Protein AF-A0AA42L3D2-F1 (afdb_monomer)

Organism: NCBI:txid225991

pLDDT: mean 79.14, std 15.17, range [34.88, 94.38]

Structure (mmCIF, N/CA/C/O backbone):
data_AF-A0AA42L3D2-F1
#
_entry.id   AF-A0AA42L3D2-F1
#
loop_
_atom_site.group_PDB
_atom_site.id
_atom_site.type_symbol
_atom_site.label_atom_id
_atom_site.label_alt_id
_atom_site.label_comp_id
_atom_site.label_asym_id
_atom_site.label_entity_id
_atom_site.label_seq_id
_atom_site.pdbx_PDB_ins_code
_atom_site.Cartn_x
_atom_site.Cartn_y
_atom_site.Cartn_z
_atom_site.occupancy
_atom_site.B_iso_or_equiv
_atom_site.auth_seq_id
_atom_site.auth_comp_id
_atom_site.auth_asym_id
_atom_site.auth_atom_id
_atom_site.pdbx_PDB_model_num
ATOM 1 N N . MET A 1 1 ? 14.505 26.618 -18.115 1.00 34.88 1 MET A N 1
ATOM 2 C CA . MET A 1 1 ? 13.414 26.503 -19.102 1.00 34.88 1 MET A CA 1
ATOM 3 C C . MET A 1 1 ? 12.996 25.039 -19.110 1.00 34.88 1 MET A C 1
ATOM 5 O O . MET A 1 1 ? 13.697 24.221 -19.684 1.00 34.88 1 MET A O 1
ATOM 9 N N . THR A 1 2 ? 11.981 24.680 -18.322 1.00 35.62 2 THR A N 1
ATOM 10 C CA . THR A 1 2 ? 11.586 23.280 -18.094 1.00 35.62 2 THR A CA 1
ATOM 11 C C . THR A 1 2 ? 10.633 22.871 -19.206 1.00 35.62 2 THR A C 1
ATOM 13 O O . THR A 1 2 ? 9.509 23.365 -19.268 1.00 35.62 2 THR A O 1
ATOM 16 N N . THR A 1 3 ? 11.087 22.033 -20.132 1.00 43.22 3 THR A N 1
ATOM 17 C CA . THR A 1 3 ? 10.222 21.475 -21.172 1.00 43.22 3 THR A CA 1
ATOM 18 C C . THR A 1 3 ? 9.246 20.506 -20.516 1.00 43.22 3 THR A C 1
ATOM 20 O O . THR A 1 3 ? 9.649 19.443 -20.048 1.00 43.22 3 THR A O 1
ATOM 23 N N . LEU A 1 4 ? 7.968 20.889 -20.457 1.00 48.06 4 LEU A N 1
ATOM 24 C CA . LEU A 1 4 ? 6.858 19.980 -20.182 1.00 48.06 4 LEU A CA 1
ATOM 25 C C . LEU A 1 4 ? 6.890 18.887 -21.254 1.00 48.06 4 LEU A C 1
ATOM 27 O O . LEU A 1 4 ? 6.492 19.117 -22.395 1.00 48.06 4 LEU A O 1
ATOM 31 N N . SER A 1 5 ? 7.432 17.723 -20.899 1.00 45.38 5 SER A N 1
ATOM 32 C CA . SER A 1 5 ? 7.318 16.527 -21.724 1.00 45.38 5 SER A CA 1
ATOM 33 C C . SER A 1 5 ? 5.829 16.230 -21.883 1.00 45.38 5 SER A C 1
ATOM 35 O O . SER A 1 5 ? 5.124 16.033 -20.893 1.00 45.38 5 SER A O 1
ATOM 37 N N . LYS A 1 6 ? 5.323 16.301 -23.115 1.00 57.16 6 LYS A N 1
ATOM 38 C CA . LYS A 1 6 ? 3.921 16.018 -23.417 1.00 57.16 6 LYS A CA 1
ATOM 39 C C . LYS A 1 6 ? 3.712 14.517 -23.233 1.00 57.16 6 LYS A C 1
ATOM 41 O O . LYS A 1 6 ? 4.285 13.740 -23.990 1.00 57.16 6 LYS A O 1
ATOM 46 N N . ASP A 1 7 ? 2.933 14.130 -22.226 1.00 64.81 7 ASP A N 1
ATOM 47 C CA . ASP A 1 7 ? 2.585 12.728 -21.986 1.00 64.81 7 ASP A CA 1
ATOM 48 C C . ASP A 1 7 ? 1.875 12.167 -23.229 1.00 64.81 7 ASP A C 1
ATOM 50 O O . ASP A 1 7 ? 0.815 12.651 -23.630 1.00 64.81 7 ASP A O 1
ATOM 54 N N . THR A 1 8 ? 2.517 11.213 -23.903 1.00 77.75 8 THR A N 1
ATOM 55 C CA . THR A 1 8 ? 2.029 10.569 -25.131 1.00 77.75 8 THR A CA 1
ATOM 56 C C . THR A 1 8 ? 1.142 9.361 -24.847 1.00 77.75 8 THR A C 1
ATOM 58 O O . THR A 1 8 ? 0.627 8.753 -25.788 1.00 77.75 8 THR A O 1
ATOM 61 N N . ARG A 1 9 ? 0.943 8.996 -23.574 1.00 78.06 9 ARG A N 1
ATOM 62 C CA . ARG A 1 9 ? 0.081 7.877 -23.192 1.00 78.06 9 ARG A CA 1
ATOM 63 C C . ARG A 1 9 ? -1.377 8.182 -23.514 1.00 78.06 9 ARG A C 1
ATOM 65 O O . ARG A 1 9 ? -1.867 9.298 -23.352 1.00 78.06 9 ARG A O 1
ATOM 72 N N . THR A 1 10 ? -2.095 7.161 -23.971 1.00 89.50 10 THR A N 1
ATOM 73 C CA . THR A 1 10 ? -3.542 7.265 -24.178 1.00 89.50 10 THR A CA 1
ATOM 74 C C . THR A 1 10 ? -4.254 7.339 -22.828 1.00 89.50 10 THR A C 1
ATOM 76 O O . THR A 1 10 ? -3.772 6.788 -21.839 1.00 89.50 10 THR A O 1
ATOM 79 N N . SER A 1 11 ? -5.438 7.960 -22.774 1.00 88.56 11 SER A N 1
ATOM 80 C CA . SER A 1 11 ? -6.251 7.997 -21.545 1.00 88.56 11 SER A CA 1
ATOM 81 C C . SER A 1 11 ? -6.515 6.598 -20.986 1.00 88.56 11 SER A C 1
ATOM 83 O O . SER A 1 11 ? -6.507 6.402 -19.777 1.00 88.56 11 SER A O 1
ATOM 85 N N . ARG A 1 12 ? -6.661 5.610 -21.874 1.00 89.19 12 ARG A N 1
ATOM 86 C CA . ARG A 1 12 ? -6.760 4.195 -21.525 1.00 89.19 12 ARG A CA 1
ATOM 87 C C . ARG A 1 12 ? -5.528 3.692 -20.773 1.00 89.19 12 ARG A C 1
ATOM 89 O O . ARG A 1 12 ? -5.679 3.061 -19.733 1.00 89.19 12 ARG A O 1
ATOM 96 N N . GLN A 1 13 ? -4.333 3.957 -21.301 1.00 86.88 13 GLN A N 1
ATOM 97 C CA . GLN A 1 13 ? -3.081 3.536 -20.672 1.00 86.88 13 GLN A CA 1
ATOM 98 C C . GLN A 1 13 ? -2.914 4.195 -19.302 1.00 86.88 13 GLN A C 1
ATOM 100 O O . GLN A 1 13 ? -2.593 3.517 -18.339 1.00 86.88 13 GLN A O 1
ATOM 105 N N . ILE A 1 14 ? -3.231 5.487 -19.197 1.00 89.69 14 ILE A N 1
ATOM 106 C CA . ILE A 1 14 ? -3.184 6.230 -17.931 1.00 89.69 14 ILE A CA 1
ATOM 107 C C . ILE A 1 14 ? -4.115 5.596 -16.886 1.00 89.69 14 ILE A C 1
ATOM 109 O O . ILE A 1 14 ? -3.723 5.414 -15.736 1.00 89.69 14 ILE A O 1
ATOM 113 N N . VAL A 1 15 ? -5.340 5.229 -17.280 1.00 91.19 15 VAL A N 1
ATOM 114 C CA . VAL A 1 15 ? -6.299 4.559 -16.387 1.00 91.19 15 VAL A CA 1
ATOM 115 C C . VAL A 1 15 ? -5.802 3.169 -15.985 1.00 91.19 15 VAL A C 1
ATOM 117 O O . VAL A 1 15 ? -5.900 2.814 -14.814 1.00 91.19 15 VAL A O 1
ATOM 120 N N . LEU A 1 16 ? -5.237 2.396 -16.915 1.00 88.88 16 LEU A N 1
ATOM 121 C CA . LEU A 1 16 ? -4.709 1.060 -16.631 1.00 88.88 16 LEU A CA 1
ATOM 122 C C . LEU A 1 16 ? -3.497 1.100 -15.686 1.00 88.88 16 LEU A C 1
ATOM 124 O O . LEU A 1 16 ? -3.439 0.312 -14.744 1.00 88.88 16 LEU A O 1
ATOM 128 N N . ASP A 1 17 ? -2.572 2.038 -15.903 1.00 87.12 17 ASP A N 1
ATOM 129 C CA . ASP A 1 17 ? -1.410 2.261 -15.038 1.00 87.12 17 ASP A CA 1
ATOM 130 C C . ASP A 1 17 ? -1.870 2.615 -13.612 1.00 87.12 17 ASP A C 1
ATOM 132 O O . ASP A 1 17 ? -1.406 2.019 -12.641 1.00 87.12 17 ASP A O 1
ATOM 136 N N . ALA A 1 18 ? -2.850 3.518 -13.480 1.00 89.19 18 ALA A N 1
ATOM 137 C CA . ALA A 1 18 ? -3.407 3.904 -12.183 1.00 89.19 18 ALA A CA 1
ATOM 138 C C . ALA A 1 18 ? -4.142 2.750 -11.482 1.00 89.19 18 ALA A C 1
ATOM 140 O O . ALA A 1 18 ? -4.054 2.604 -10.265 1.00 89.19 18 ALA A O 1
ATOM 141 N N . ILE A 1 19 ? -4.854 1.906 -12.234 1.00 89.88 19 ILE A N 1
ATOM 142 C CA . ILE A 1 19 ? -5.473 0.683 -11.708 1.00 89.88 19 ILE A CA 1
ATOM 143 C C . ILE A 1 19 ? -4.402 -0.267 -11.157 1.00 89.88 19 ILE A C 1
ATOM 145 O O . ILE A 1 19 ? -4.571 -0.801 -10.060 1.00 89.88 19 ILE A O 1
ATOM 149 N N . ALA A 1 20 ? -3.315 -0.476 -11.905 1.00 84.81 20 ALA A N 1
ATOM 150 C CA . ALA A 1 20 ? -2.215 -1.342 -11.496 1.00 84.81 20 ALA A CA 1
ATOM 151 C C . ALA A 1 20 ? -1.510 -0.808 -10.243 1.00 84.81 20 ALA A C 1
ATOM 153 O O . ALA A 1 20 ? -1.240 -1.573 -9.321 1.00 84.81 20 ALA A O 1
ATOM 154 N N . GLU A 1 21 ? -1.274 0.500 -10.177 1.00 83.88 21 GLU A N 1
ATOM 155 C CA . GLU A 1 21 ? -0.689 1.158 -9.011 1.00 83.88 21 GLU A CA 1
ATOM 156 C C . GLU A 1 21 ? -1.595 1.033 -7.778 1.00 83.88 21 GLU A C 1
ATOM 158 O O . GLU A 1 21 ? -1.150 0.558 -6.734 1.00 83.88 21 GLU A O 1
ATOM 163 N N . LEU A 1 22 ? -2.886 1.366 -7.900 1.00 85.00 22 LEU A N 1
ATOM 164 C CA . LEU A 1 22 ? -3.846 1.251 -6.796 1.00 85.00 22 LEU A CA 1
ATOM 165 C C . LEU A 1 22 ? -3.950 -0.186 -6.280 1.00 85.00 22 LEU A C 1
ATOM 167 O O . LEU A 1 22 ? -3.947 -0.402 -5.070 1.00 85.00 22 LEU A O 1
ATOM 171 N N . ALA A 1 23 ? -3.999 -1.169 -7.179 1.00 83.06 23 ALA A N 1
ATOM 172 C CA . ALA A 1 23 ? -4.032 -2.571 -6.791 1.00 83.06 23 ALA A CA 1
ATOM 173 C C . ALA A 1 23 ? -2.711 -3.045 -6.169 1.00 83.06 23 ALA A C 1
ATOM 175 O O . ALA A 1 23 ? -2.742 -3.805 -5.203 1.00 83.06 23 ALA A O 1
ATOM 176 N N . GLY A 1 24 ? -1.564 -2.573 -6.667 1.00 76.50 24 GLY A N 1
ATOM 177 C CA . GLY A 1 24 ? -0.247 -2.875 -6.100 1.00 76.50 24 GLY A CA 1
ATOM 178 C C . GLY A 1 24 ? -0.072 -2.308 -4.690 1.00 76.50 24 GLY A C 1
ATOM 179 O O . GLY A 1 24 ? 0.568 -2.929 -3.847 1.00 76.50 24 GLY A O 1
ATOM 180 N N . LEU A 1 25 ? -0.708 -1.169 -4.411 1.00 77.94 25 LEU A N 1
ATOM 181 C CA . LEU A 1 25 ? -0.776 -0.544 -3.089 1.00 77.94 25 LEU A CA 1
ATOM 182 C C . LEU A 1 25 ? -1.864 -1.149 -2.180 1.00 77.94 25 LEU A C 1
ATOM 184 O O . LEU A 1 25 ? -2.020 -0.718 -1.039 1.00 77.94 25 LEU A O 1
ATOM 188 N N . GLY A 1 26 ? -2.648 -2.117 -2.668 1.00 78.00 26 GLY A N 1
ATOM 189 C CA . GLY A 1 26 ? -3.767 -2.705 -1.925 1.00 78.00 26 GLY A CA 1
ATOM 190 C C . GLY A 1 26 ? -4.946 -1.748 -1.700 1.00 78.00 26 GLY A C 1
ATOM 191 O O . GLY A 1 26 ? -5.805 -2.006 -0.855 1.00 78.00 26 GLY A O 1
ATOM 192 N N . HIS A 1 27 ? -5.010 -0.635 -2.432 1.00 80.62 27 HIS A N 1
ATOM 193 C CA . HIS A 1 27 ? -6.116 0.311 -2.362 1.00 80.62 27 HIS A CA 1
ATOM 194 C C . HIS A 1 27 ? -7.325 -0.166 -3.170 1.00 80.62 27 HIS A C 1
ATOM 196 O O . HIS A 1 27 ? -7.213 -0.830 -4.200 1.00 80.62 27 HIS A O 1
ATOM 202 N N . ALA A 1 28 ? -8.518 0.232 -2.723 1.00 85.81 28 ALA A N 1
ATOM 203 C CA . ALA A 1 28 ? -9.741 -0.028 -3.467 1.00 85.81 28 ALA A CA 1
ATOM 204 C C . ALA A 1 28 ? -9.745 0.761 -4.787 1.00 85.81 28 ALA A C 1
ATOM 206 O O . ALA A 1 28 ? -9.587 1.986 -4.791 1.00 85.81 28 ALA A O 1
ATOM 207 N N . ILE A 1 29 ? -9.993 0.070 -5.902 1.00 92.44 29 ILE A N 1
ATOM 208 C CA . ILE A 1 29 ? -10.148 0.701 -7.215 1.00 92.44 29 ILE A CA 1
ATOM 209 C C . ILE A 1 29 ? -11.564 1.282 -7.288 1.00 92.44 29 ILE A C 1
ATOM 211 O O . ILE A 1 29 ? -12.534 0.591 -7.609 1.00 92.44 29 ILE A O 1
ATOM 215 N N . THR A 1 30 ? -11.696 2.559 -6.944 1.00 93.31 30 THR A N 1
ATOM 216 C CA . THR A 1 30 ? -12.961 3.303 -7.013 1.00 93.31 30 THR A CA 1
ATOM 217 C C . THR A 1 30 ? -12.898 4.370 -8.098 1.00 93.31 30 THR A C 1
ATOM 219 O O . THR A 1 30 ? -11.817 4.806 -8.492 1.00 93.31 30 THR A O 1
ATOM 222 N N . ARG A 1 31 ? -14.062 4.832 -8.574 1.00 90.56 31 ARG A N 1
ATOM 223 C CA . ARG A 1 31 ? -14.131 5.943 -9.546 1.00 90.56 31 ARG A CA 1
ATOM 224 C C . ARG A 1 31 ? -13.433 7.205 -9.040 1.00 90.56 31 ARG A C 1
ATOM 226 O O . ARG A 1 31 ? -12.742 7.867 -9.803 1.00 90.56 31 ARG A O 1
ATOM 233 N N . GLU A 1 32 ? -13.610 7.504 -7.758 1.00 90.50 32 GLU A N 1
ATOM 234 C CA . GLU A 1 32 ? -13.017 8.667 -7.099 1.00 90.50 32 GLU A CA 1
ATOM 235 C C . GLU A 1 32 ? -11.492 8.552 -7.025 1.00 90.50 32 GLU A C 1
ATOM 237 O O . GLU A 1 32 ? -10.791 9.477 -7.427 1.00 90.50 32 GLU A O 1
ATOM 242 N N . ASN A 1 33 ? -10.974 7.388 -6.618 1.00 89.62 33 ASN A N 1
ATOM 243 C CA . ASN A 1 33 ? -9.532 7.150 -6.561 1.00 89.62 33 ASN A CA 1
ATOM 244 C C . ASN A 1 33 ? -8.907 7.205 -7.956 1.00 89.62 33 ASN A C 1
ATOM 246 O O . ASN A 1 33 ? -7.876 7.837 -8.142 1.00 89.62 33 ASN A O 1
ATOM 250 N N . LEU A 1 34 ? -9.556 6.612 -8.961 1.00 91.75 34 LEU A N 1
ATOM 251 C CA . LEU A 1 34 ? -9.076 6.683 -10.340 1.00 91.75 34 LEU A CA 1
ATOM 252 C C . LEU A 1 34 ? -9.075 8.115 -10.871 1.00 91.75 34 LEU A C 1
ATOM 254 O O . LEU A 1 34 ? -8.119 8.516 -11.528 1.00 91.75 34 LEU A O 1
ATOM 258 N N . GLN A 1 35 ? -10.097 8.910 -10.565 1.00 92.25 35 GLN A N 1
ATOM 259 C CA . GLN A 1 35 ? -10.129 10.322 -10.935 1.00 92.25 35 GLN A CA 1
ATOM 260 C C . GLN A 1 35 ? -9.006 11.115 -10.251 1.00 92.25 35 GLN A C 1
ATOM 262 O O . GLN A 1 35 ? -8.322 11.897 -10.910 1.00 92.25 35 GLN A O 1
ATOM 267 N N . ALA A 1 36 ? -8.788 10.888 -8.955 1.00 87.50 36 ALA A N 1
ATOM 268 C CA . ALA A 1 36 ? -7.753 11.562 -8.181 1.00 87.50 36 ALA A CA 1
ATOM 269 C C . ALA A 1 36 ? -6.337 11.204 -8.661 1.00 87.50 36 ALA A C 1
ATOM 271 O O . ALA A 1 36 ? -5.505 12.094 -8.822 1.00 87.50 36 ALA A O 1
ATOM 272 N N . THR A 1 37 ? -6.076 9.923 -8.935 1.00 86.94 37 THR A N 1
ATOM 273 C CA . THR A 1 37 ? -4.758 9.435 -9.366 1.00 86.94 37 THR A CA 1
ATOM 274 C C . THR A 1 37 ? -4.453 9.794 -10.821 1.00 86.94 37 THR A C 1
ATOM 276 O O . THR A 1 37 ? -3.320 10.138 -11.145 1.00 86.94 37 THR A O 1
ATOM 279 N N . THR A 1 38 ? -5.447 9.748 -11.714 1.00 89.44 38 THR A N 1
ATOM 280 C CA . THR A 1 38 ? -5.233 10.016 -13.150 1.00 89.44 38 THR A CA 1
ATOM 281 C C . THR A 1 38 ? -5.359 11.492 -13.529 1.00 89.44 38 THR A C 1
ATOM 283 O O . THR A 1 38 ? -4.863 11.894 -14.579 1.00 89.44 38 THR A O 1
ATOM 286 N N . GLY A 1 39 ? -6.068 12.299 -12.730 1.00 88.25 39 GLY A N 1
ATOM 287 C CA . GLY A 1 39 ? -6.409 13.687 -13.060 1.00 88.25 39 GLY A CA 1
ATOM 288 C C . GLY A 1 39 ? -7.374 13.840 -14.247 1.00 88.25 39 GLY A C 1
ATOM 289 O O . GLY A 1 39 ? -7.627 14.959 -14.696 1.00 88.25 39 GLY A O 1
ATOM 290 N N . LEU A 1 40 ? -7.910 12.737 -14.779 1.00 91.88 40 LEU A N 1
ATOM 291 C CA . LEU A 1 40 ? -8.860 12.743 -15.890 1.00 91.88 40 LEU A CA 1
ATOM 292 C C . LEU A 1 40 ? -10.262 13.127 -15.409 1.00 91.88 40 LEU A C 1
ATOM 294 O O . LEU A 1 40 ? -10.601 12.995 -14.237 1.00 91.88 40 LEU A O 1
ATOM 298 N N . THR A 1 41 ? -11.122 13.590 -16.317 1.00 93.69 41 THR A N 1
ATOM 299 C CA . THR A 1 41 ? -12.524 13.839 -15.963 1.00 93.69 41 THR A CA 1
ATOM 300 C C . THR A 1 41 ? -13.254 12.523 -15.706 1.00 93.69 41 THR A C 1
ATOM 302 O O . THR A 1 41 ? -12.980 11.500 -16.337 1.00 93.69 41 THR A O 1
ATOM 305 N N . GLN A 1 42 ? -14.236 12.561 -14.805 1.00 91.38 42 GLN A N 1
ATOM 306 C CA . GLN A 1 42 ? -14.987 11.378 -14.384 1.00 91.38 42 GLN A CA 1
ATOM 307 C C . GLN A 1 42 ? -15.631 10.619 -15.555 1.00 91.38 42 GLN A C 1
ATOM 309 O O . GLN A 1 42 ? -15.617 9.395 -15.568 1.00 91.38 42 GLN A O 1
ATOM 314 N N . HIS A 1 43 ? -16.120 11.329 -16.577 1.00 93.50 43 HIS A N 1
ATOM 315 C CA . HIS A 1 43 ? -16.666 10.711 -17.790 1.00 93.50 43 HIS A CA 1
ATOM 316 C C . HIS A 1 43 ? -15.620 9.880 -18.554 1.00 93.50 43 HIS A C 1
ATOM 318 O O . HIS A 1 43 ? -15.927 8.792 -19.030 1.00 93.50 43 HIS A O 1
ATOM 324 N N . ILE A 1 44 ? -14.382 10.376 -18.682 1.00 94.06 44 ILE A N 1
ATOM 325 C CA . ILE A 1 44 ? -13.306 9.654 -19.381 1.00 94.06 44 ILE A CA 1
ATOM 326 C C . ILE A 1 44 ? -12.928 8.396 -18.599 1.00 94.06 44 ILE A C 1
ATOM 328 O O . ILE A 1 44 ? -12.751 7.334 -19.195 1.00 94.06 44 ILE A O 1
ATOM 332 N N . VAL A 1 45 ? -12.825 8.500 -17.273 1.00 94.12 45 VAL A N 1
ATOM 333 C CA . VAL A 1 45 ? -12.562 7.343 -16.407 1.00 94.12 45 VAL A CA 1
ATOM 334 C C . VAL A 1 45 ? -13.681 6.310 -16.549 1.00 94.12 45 VAL A C 1
ATOM 336 O O . VAL A 1 45 ? -13.398 5.140 -16.790 1.00 94.12 45 VAL A O 1
ATOM 339 N N . ASP A 1 46 ? -14.940 6.741 -16.468 1.00 92.50 46 ASP A N 1
ATOM 340 C CA . ASP A 1 46 ? -16.100 5.854 -16.545 1.00 92.50 46 ASP A CA 1
ATOM 341 C C . ASP A 1 46 ? -16.208 5.128 -17.895 1.00 92.50 46 ASP A C 1
ATOM 343 O O . ASP A 1 46 ? -16.506 3.934 -17.897 1.00 92.50 46 ASP A O 1
ATOM 347 N N . ASP A 1 47 ? -15.932 5.796 -19.021 1.00 93.94 47 ASP A N 1
ATOM 348 C CA . ASP A 1 47 ? -15.929 5.159 -20.350 1.00 93.94 47 ASP A CA 1
ATOM 349 C C . ASP A 1 47 ? -14.851 4.065 -20.438 1.00 93.94 47 ASP A C 1
ATOM 351 O O . ASP A 1 47 ? -15.137 2.925 -20.802 1.00 93.94 47 ASP A O 1
ATOM 355 N N . ASN A 1 48 ? -13.619 4.367 -20.012 1.00 92.75 48 ASN A N 1
ATOM 356 C CA . ASN A 1 48 ? -12.525 3.391 -20.042 1.00 92.75 48 ASN A CA 1
ATOM 357 C C . ASN A 1 48 ? -12.785 2.204 -19.104 1.00 92.75 48 ASN A C 1
ATOM 359 O O . ASN A 1 48 ? -12.594 1.055 -19.498 1.00 92.75 48 ASN A O 1
ATOM 363 N N . VAL A 1 49 ? -13.252 2.468 -17.882 1.00 92.06 49 VAL A N 1
ATOM 364 C CA . VAL A 1 49 ? -13.556 1.419 -16.902 1.00 92.06 49 VAL A CA 1
ATOM 365 C C . VAL A 1 49 ? -14.727 0.552 -17.364 1.00 92.06 49 VAL A C 1
ATOM 367 O O . VAL A 1 49 ? -14.676 -0.660 -17.178 1.00 92.06 49 VAL A O 1
ATOM 370 N N . SER A 1 50 ? -15.759 1.131 -17.987 1.00 91.38 50 SER A N 1
ATOM 371 C CA . SER A 1 50 ? -16.903 0.354 -18.488 1.00 91.38 50 SER A CA 1
ATOM 372 C C . SER A 1 50 ? -16.468 -0.616 -19.584 1.00 91.38 50 SER A C 1
ATOM 374 O O . SER A 1 50 ? -16.764 -1.799 -19.483 1.00 91.38 50 SER A O 1
ATOM 376 N N . ARG A 1 51 ? -15.645 -0.179 -20.548 1.00 89.56 51 ARG A N 1
ATOM 377 C CA . ARG A 1 51 ? -15.079 -1.080 -21.573 1.00 89.56 51 ARG A CA 1
ATOM 378 C C . ARG A 1 51 ? -14.204 -2.184 -20.969 1.00 89.56 51 ARG A C 1
ATOM 380 O O . ARG A 1 51 ? -14.316 -3.345 -21.351 1.00 89.56 51 ARG A O 1
ATOM 387 N N . MET A 1 52 ? -13.380 -1.852 -19.970 1.00 89.44 52 MET A N 1
ATOM 388 C CA . MET A 1 52 ? -12.543 -2.837 -19.266 1.00 89.44 52 MET A CA 1
ATOM 389 C C . MET A 1 52 ? -13.355 -3.888 -18.493 1.00 89.44 52 MET A C 1
ATOM 391 O O . MET A 1 52 ? -12.849 -4.988 -18.263 1.00 89.44 52 MET A O 1
ATOM 395 N N . VAL A 1 53 ? -14.581 -3.559 -18.075 1.00 89.62 53 VAL A N 1
ATOM 396 C CA . VAL A 1 53 ? -15.502 -4.488 -17.406 1.00 89.62 53 VAL A CA 1
ATOM 397 C C . VAL A 1 53 ? -16.323 -5.283 -18.423 1.00 89.62 53 VAL A C 1
ATOM 399 O O . VAL A 1 53 ? -16.358 -6.508 -18.343 1.00 89.62 53 VAL A O 1
ATOM 402 N N . ASP A 1 54 ? -16.964 -4.596 -19.366 1.00 85.75 54 ASP A N 1
ATOM 403 C CA . ASP A 1 54 ? -18.015 -5.162 -20.216 1.00 85.75 54 ASP A CA 1
ATOM 404 C C . ASP A 1 54 ? -17.467 -5.828 -21.487 1.00 85.75 54 ASP A C 1
ATOM 406 O O . ASP A 1 54 ? -18.004 -6.843 -21.928 1.00 85.75 54 ASP A O 1
ATOM 410 N N . GLU A 1 55 ? -16.396 -5.287 -22.077 1.00 85.12 55 GLU A N 1
ATOM 411 C CA . GLU A 1 55 ? -15.841 -5.774 -23.349 1.00 85.12 55 GLU A CA 1
ATOM 412 C C . GLU A 1 55 ? -14.629 -6.690 -23.135 1.00 85.12 55 GLU A C 1
ATOM 414 O O . GLU A 1 55 ? -14.473 -7.701 -23.818 1.00 85.12 55 GLU A O 1
ATOM 419 N N . GLU A 1 56 ? -13.760 -6.353 -22.180 1.00 82.69 56 GLU A N 1
ATOM 420 C CA . GLU A 1 56 ? -12.452 -7.010 -22.032 1.00 82.69 56 GLU A CA 1
ATOM 421 C C . GLU A 1 56 ? -12.377 -8.010 -20.882 1.00 82.69 56 GLU A C 1
ATOM 423 O O . GLU A 1 56 ? -11.537 -8.911 -20.896 1.00 82.69 56 GLU A O 1
ATOM 428 N N . GLY A 1 57 ? -13.209 -7.827 -19.854 1.00 77.88 57 GLY A N 1
ATOM 429 C CA . GLY A 1 57 ? -13.133 -8.605 -18.618 1.00 77.88 57 GLY A CA 1
ATOM 430 C C . GLY A 1 57 ? -11.823 -8.412 -17.839 1.00 77.88 57 GLY A C 1
ATOM 431 O O . GLY A 1 57 ? -11.459 -9.269 -17.035 1.00 77.88 57 GLY A O 1
ATOM 432 N N . THR A 1 58 ? -11.100 -7.310 -18.068 1.00 81.56 58 THR A N 1
ATOM 433 C CA . THR A 1 58 ? -9.886 -6.932 -17.321 1.00 81.56 58 THR A CA 1
ATOM 434 C C . THR A 1 58 ? -10.231 -6.576 -15.872 1.00 81.56 58 THR A C 1
ATOM 436 O O . THR A 1 58 ? -9.497 -6.916 -14.939 1.00 81.56 58 THR A O 1
ATOM 439 N N . LEU A 1 59 ? -11.382 -5.928 -15.676 1.00 87.25 59 LEU A N 1
ATOM 440 C CA . LEU A 1 59 ? -11.937 -5.565 -14.377 1.00 87.25 59 LEU A CA 1
ATOM 441 C C . LEU A 1 59 ? -13.252 -6.302 -14.122 1.00 87.25 59 LEU A C 1
ATOM 443 O O . LEU A 1 59 ? -14.023 -6.580 -15.034 1.00 87.25 59 LEU A O 1
ATOM 447 N N . ARG A 1 60 ? -13.557 -6.541 -12.849 1.00 87.75 60 ARG A N 1
ATOM 448 C CA . ARG A 1 60 ? -14.864 -6.993 -12.378 1.00 87.75 60 ARG A CA 1
ATOM 449 C C . ARG A 1 60 ? -15.434 -5.958 -11.435 1.00 87.75 60 ARG A C 1
ATOM 451 O O . ARG A 1 60 ? -14.753 -5.450 -10.546 1.00 87.75 60 ARG A O 1
ATOM 458 N N . ARG A 1 61 ? -16.7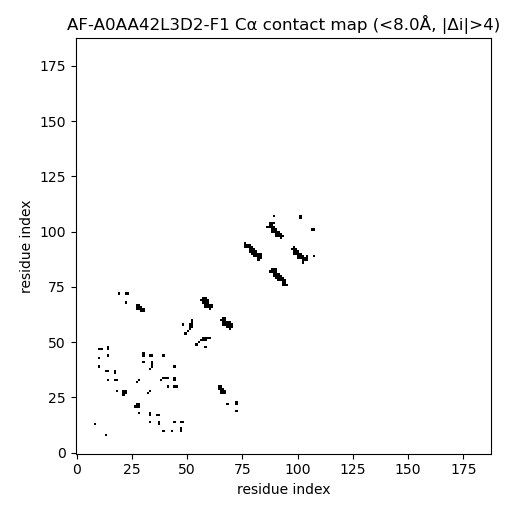24 -5.682 -11.595 1.00 90.94 61 ARG A N 1
ATOM 459 C CA . ARG A 1 61 ? -17.462 -4.828 -10.671 1.00 90.94 61 ARG A CA 1
ATOM 460 C C . ARG A 1 61 ? -17.846 -5.624 -9.426 1.00 90.94 61 ARG A C 1
ATOM 462 O O . ARG A 1 61 ? -18.615 -6.574 -9.516 1.00 90.94 61 ARG A O 1
ATOM 469 N N . VAL A 1 62 ? -17.315 -5.226 -8.272 1.00 87.50 62 VAL A N 1
ATOM 470 C CA . VAL A 1 62 ? -17.608 -5.876 -6.980 1.00 87.50 62 VAL A CA 1
ATOM 471 C C . VAL A 1 62 ? -18.813 -5.217 -6.314 1.00 87.50 62 VAL A C 1
ATOM 473 O O . VAL A 1 62 ? -19.676 -5.889 -5.754 1.00 87.50 62 VAL A O 1
ATOM 476 N N . ARG A 1 63 ? -18.885 -3.883 -6.386 1.00 87.75 63 ARG A N 1
ATOM 477 C CA . ARG A 1 63 ? -19.995 -3.052 -5.894 1.00 87.75 63 ARG A CA 1
ATOM 478 C C . ARG A 1 63 ? -20.193 -1.858 -6.833 1.00 87.75 63 ARG A C 1
ATOM 480 O O . ARG A 1 63 ? -19.306 -1.567 -7.640 1.00 87.75 63 ARG A O 1
ATOM 487 N N . PRO A 1 64 ? -21.321 -1.131 -6.758 1.00 84.56 64 PRO A N 1
ATOM 488 C CA . PRO A 1 64 ? -21.488 0.100 -7.522 1.00 84.56 64 PRO A CA 1
ATOM 489 C C . PRO A 1 64 ? -20.309 1.059 -7.300 1.00 84.56 64 PRO A C 1
ATOM 491 O O . PRO A 1 64 ? -20.047 1.491 -6.184 1.00 84.56 64 PRO A O 1
ATOM 494 N N . GLY A 1 65 ? -19.568 1.340 -8.374 1.00 84.44 65 GLY A N 1
ATOM 495 C CA . GLY A 1 65 ? -18.403 2.235 -8.356 1.00 84.44 65 GLY A CA 1
ATOM 496 C C . GLY A 1 65 ? -17.108 1.649 -7.776 1.00 84.44 65 GLY A C 1
ATOM 497 O O . GLY A 1 65 ? -16.134 2.394 -7.685 1.00 84.44 65 GLY A O 1
ATOM 498 N N . VAL A 1 66 ? -17.081 0.357 -7.424 1.00 88.81 66 VAL A N 1
ATOM 499 C 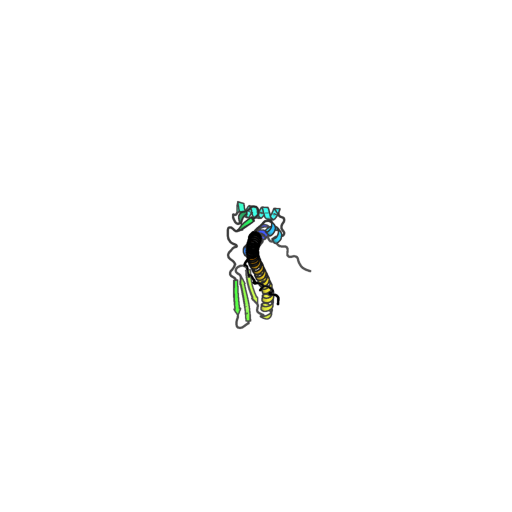CA . VAL A 1 66 ? -15.899 -0.354 -6.908 1.00 88.81 66 VAL A CA 1
ATOM 500 C C . VAL A 1 66 ? -15.553 -1.524 -7.820 1.00 88.81 66 VAL A C 1
ATOM 502 O O . VAL A 1 66 ? -16.405 -2.368 -8.127 1.00 88.81 66 VAL A O 1
ATOM 505 N N . TYR A 1 67 ? -14.290 -1.578 -8.218 1.00 90.38 67 TYR A N 1
ATOM 506 C CA . TYR A 1 67 ? -13.771 -2.514 -9.200 1.00 90.38 67 TYR A CA 1
ATOM 507 C C . TYR A 1 67 ? -12.617 -3.328 -8.619 1.00 90.38 67 TYR A C 1
ATOM 509 O O . TYR A 1 67 ? -11.968 -2.932 -7.654 1.00 90.38 67 TYR A O 1
ATOM 517 N N . GLU A 1 68 ? -12.384 -4.485 -9.215 1.00 86.12 68 GLU A N 1
ATOM 518 C CA . GLU A 1 68 ? -11.297 -5.391 -8.872 1.00 86.12 68 GLU A CA 1
ATOM 519 C C . GLU A 1 68 ? -10.681 -5.932 -10.162 1.00 86.12 68 GLU A C 1
ATOM 521 O O . GLU A 1 68 ? -11.395 -6.191 -11.132 1.00 86.12 68 GLU A O 1
ATOM 526 N N . LEU A 1 69 ? -9.360 -6.088 -10.186 1.00 84.50 69 LEU A N 1
ATOM 527 C CA . LEU A 1 69 ? -8.642 -6.699 -11.304 1.00 84.50 69 LEU A CA 1
ATOM 528 C C . LEU A 1 69 ? -8.946 -8.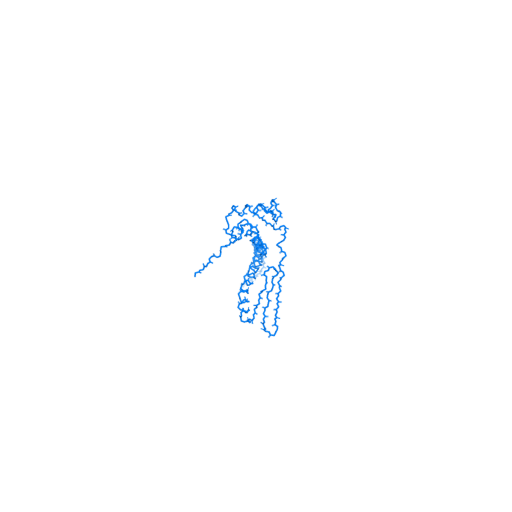199 -11.377 1.00 84.50 69 LEU A C 1
ATOM 530 O O . LEU A 1 69 ? -8.759 -8.926 -10.405 1.00 84.50 69 LEU A O 1
ATOM 534 N N . VAL A 1 70 ? -9.407 -8.668 -12.540 1.00 76.38 70 VAL A N 1
ATOM 535 C CA . VAL A 1 70 ? -9.743 -10.088 -12.766 1.00 76.38 70 VAL A CA 1
ATOM 536 C C . VAL A 1 70 ? -8.506 -10.888 -13.144 1.00 76.38 70 VAL A C 1
ATOM 538 O O . VAL A 1 70 ? -8.305 -12.002 -12.664 1.00 76.38 70 VAL A O 1
ATOM 541 N N . ARG A 1 71 ? -7.653 -10.312 -13.995 1.00 61.94 71 ARG A N 1
ATOM 542 C CA . ARG A 1 71 ? -6.281 -10.779 -14.187 1.00 61.94 71 ARG A CA 1
ATOM 543 C C . ARG A 1 71 ? -5.406 -9.941 -13.274 1.00 61.94 71 ARG A C 1
ATOM 545 O O . ARG A 1 71 ? -5.465 -8.718 -13.351 1.00 61.94 71 ARG A O 1
ATOM 552 N N . GLY A 1 72 ? -4.633 -10.591 -12.406 1.00 56.88 72 GLY A N 1
ATOM 553 C CA . GLY A 1 72 ? -3.662 -9.896 -11.566 1.00 56.88 72 GLY A CA 1
ATOM 554 C C . GLY A 1 72 ? -2.798 -8.955 -12.405 1.00 56.88 72 GLY A C 1
ATOM 555 O O . GLY A 1 72 ? -2.566 -9.219 -13.589 1.00 56.88 72 GLY A O 1
ATOM 556 N N . ILE A 1 73 ? -2.356 -7.858 -11.782 1.00 55.31 73 ILE A N 1
ATOM 557 C CA . ILE A 1 73 ? -1.332 -6.959 -12.331 1.00 55.31 73 ILE A CA 1
ATOM 558 C C . ILE A 1 73 ? -0.263 -7.865 -12.942 1.00 55.31 73 ILE A C 1
ATOM 560 O O . ILE A 1 73 ? 0.150 -8.824 -12.282 1.00 55.31 73 ILE A O 1
ATOM 564 N N . GLY A 1 74 ? 0.075 -7.653 -14.218 1.00 56.75 74 GLY A N 1
ATOM 565 C CA . GLY A 1 74 ? 1.023 -8.506 -14.933 1.00 56.75 74 GLY A CA 1
ATOM 566 C C . GLY A 1 74 ? 2.234 -8.824 -14.057 1.00 56.75 74 GLY A C 1
ATOM 567 O O . GLY A 1 74 ? 2.608 -8.011 -13.210 1.00 56.75 74 GLY A O 1
ATOM 568 N N . LYS A 1 75 ? 2.794 -10.032 -14.210 1.00 56.09 75 LYS A N 1
ATOM 569 C CA . LYS A 1 75 ? 3.915 -10.506 -13.389 1.00 56.09 75 LYS A CA 1
ATOM 570 C C . LYS A 1 75 ? 4.927 -9.368 -13.230 1.00 56.09 75 LYS A C 1
ATOM 572 O O . LYS A 1 75 ? 5.378 -8.830 -14.238 1.00 56.09 75 LYS A O 1
ATOM 577 N N . MET A 1 76 ? 5.237 -9.007 -11.982 1.00 58.47 76 MET A N 1
ATOM 578 C CA . MET A 1 76 ? 6.260 -8.003 -11.700 1.00 58.47 76 MET A CA 1
ATOM 579 C C . MET A 1 76 ? 7.516 -8.374 -12.504 1.00 58.47 76 MET A C 1
ATOM 581 O O . MET A 1 76 ? 7.929 -9.540 -12.431 1.00 58.47 76 MET A O 1
ATOM 585 N N . PRO A 1 77 ? 8.067 -7.450 -13.314 1.00 72.19 77 PRO A N 1
ATOM 586 C CA . PRO A 1 77 ? 9.262 -7.740 -14.094 1.00 72.19 77 PRO A CA 1
ATOM 587 C C . PRO A 1 77 ? 10.365 -8.187 -13.139 1.00 72.19 77 PRO A C 1
ATOM 589 O O . PRO A 1 77 ? 10.434 -7.702 -12.001 1.00 72.19 77 PRO A O 1
ATOM 592 N N . ASN A 1 78 ? 11.193 -9.147 -13.556 1.00 76.38 78 ASN A N 1
ATOM 593 C CA . ASN A 1 78 ? 12.277 -9.564 -12.682 1.00 76.38 78 ASN A CA 1
ATOM 594 C C . ASN A 1 78 ? 13.233 -8.376 -12.525 1.00 76.38 78 ASN A C 1
ATOM 596 O O . ASN A 1 78 ? 13.561 -7.687 -13.493 1.00 76.38 78 ASN A O 1
ATOM 600 N N . VAL A 1 79 ? 13.640 -8.131 -11.282 1.00 84.06 79 VAL A N 1
ATOM 601 C CA . VAL A 1 79 ? 14.604 -7.089 -10.942 1.00 84.06 79 VAL A CA 1
ATOM 602 C C . VAL A 1 79 ? 15.859 -7.773 -10.431 1.00 84.06 79 VAL A C 1
ATOM 604 O O . VAL A 1 79 ? 15.814 -8.501 -9.437 1.00 84.06 79 VAL A O 1
ATOM 607 N N . TYR A 1 80 ? 16.975 -7.532 -11.106 1.00 86.88 80 TYR A N 1
ATOM 608 C CA . TYR A 1 80 ? 18.275 -8.090 -10.768 1.00 86.88 80 TYR A CA 1
ATOM 609 C C . TYR A 1 80 ? 19.172 -6.995 -10.202 1.00 86.88 80 TYR A C 1
ATOM 611 O O . TYR A 1 80 ? 19.366 -5.950 -10.822 1.00 86.88 80 TYR A O 1
ATOM 619 N N . PHE A 1 81 ? 19.739 -7.258 -9.026 1.00 88.69 81 PHE A N 1
ATOM 620 C CA . PHE A 1 81 ? 20.776 -6.434 -8.414 1.00 88.69 81 PHE A CA 1
ATOM 621 C C . PHE A 1 81 ? 22.094 -7.195 -8.490 1.00 88.69 81 PHE A C 1
ATOM 623 O O . PHE A 1 81 ? 22.156 -8.372 -8.133 1.00 88.69 81 PHE A O 1
ATOM 630 N N . THR A 1 82 ? 23.145 -6.555 -8.987 1.00 88.44 82 THR A N 1
ATOM 631 C CA . THR A 1 82 ? 24.479 -7.156 -9.063 1.00 88.44 82 THR A CA 1
ATOM 632 C C . THR A 1 82 ? 25.516 -6.176 -8.547 1.00 88.44 82 THR A C 1
ATOM 634 O O . THR A 1 82 ? 25.708 -5.110 -9.133 1.00 88.44 82 THR A O 1
ATOM 637 N N . ASP A 1 83 ? 26.196 -6.568 -7.473 1.00 85.00 83 ASP A N 1
ATOM 638 C CA . ASP A 1 83 ? 27.350 -5.858 -6.931 1.00 85.00 83 ASP A CA 1
ATOM 639 C C . ASP A 1 83 ? 28.631 -6.390 -7.581 1.00 85.00 83 ASP A C 1
ATOM 641 O O . ASP A 1 83 ? 28.967 -7.572 -7.468 1.00 85.00 83 ASP A O 1
ATOM 645 N N . ILE A 1 84 ? 29.363 -5.518 -8.273 1.00 84.12 84 ILE A N 1
ATOM 646 C CA . ILE A 1 84 ? 30.663 -5.844 -8.863 1.00 84.12 84 ILE A CA 1
ATOM 647 C C . ILE A 1 84 ? 31.745 -5.520 -7.832 1.00 84.12 84 ILE A C 1
ATOM 649 O O . ILE A 1 84 ? 32.064 -4.355 -7.591 1.00 84.12 84 ILE A O 1
ATOM 653 N N . GLY A 1 85 ? 32.299 -6.570 -7.220 1.00 69.44 85 GLY A N 1
ATOM 654 C CA . GLY A 1 85 ? 33.191 -6.473 -6.060 1.00 69.44 85 GLY A CA 1
ATOM 655 C C . GLY A 1 85 ? 34.527 -5.758 -6.293 1.00 69.44 85 GLY A C 1
ATOM 656 O O . GLY A 1 85 ? 35.074 -5.212 -5.341 1.00 69.44 85 GLY A O 1
ATOM 657 N N . GLU A 1 86 ? 35.043 -5.717 -7.524 1.00 72.75 86 GLU A N 1
ATOM 658 C CA . GLU A 1 86 ? 36.329 -5.060 -7.824 1.00 72.75 86 GLU A CA 1
ATOM 659 C C . GLU A 1 86 ? 36.194 -3.533 -7.953 1.00 72.75 86 GLU A C 1
ATOM 661 O O . GLU A 1 86 ? 37.031 -2.797 -7.434 1.00 72.75 86 GLU A O 1
ATOM 666 N N . ASP A 1 87 ? 35.091 -3.054 -8.535 1.00 68.56 87 ASP A N 1
ATOM 667 C CA . ASP A 1 87 ? 34.872 -1.629 -8.823 1.00 68.56 87 ASP A CA 1
ATOM 668 C C . ASP A 1 87 ? 33.832 -0.971 -7.899 1.00 68.56 87 ASP A C 1
ATOM 670 O O . ASP A 1 87 ? 33.489 0.198 -8.074 1.00 68.56 87 ASP A O 1
ATOM 674 N N . SER A 1 88 ? 33.283 -1.710 -6.923 1.00 72.25 88 SER A N 1
ATOM 675 C CA . SER A 1 88 ? 32.156 -1.266 -6.077 1.00 72.25 88 SER A CA 1
ATOM 676 C C . SER A 1 88 ? 30.957 -0.738 -6.884 1.00 72.25 88 SER A C 1
ATOM 678 O O . SER A 1 88 ? 30.228 0.148 -6.431 1.00 72.25 88 SER A O 1
ATOM 680 N N . SER A 1 89 ? 30.782 -1.253 -8.102 1.00 82.56 89 SER A N 1
ATOM 681 C CA . SER A 1 89 ? 29.743 -0.809 -9.027 1.00 82.56 89 SER A CA 1
ATOM 682 C C . SER A 1 89 ? 28.459 -1.600 -8.797 1.00 82.56 89 SER A C 1
ATOM 684 O O . SER A 1 89 ? 28.504 -2.819 -8.642 1.00 82.56 89 SER A O 1
ATOM 686 N N . LEU A 1 90 ? 27.318 -0.913 -8.801 1.00 86.56 90 LEU A N 1
ATOM 687 C CA . LEU A 1 90 ? 25.994 -1.516 -8.665 1.00 86.56 90 LEU A CA 1
ATOM 688 C C . LEU A 1 90 ? 25.295 -1.523 -10.021 1.00 86.56 90 LEU A C 1
ATOM 690 O O . LEU A 1 90 ? 25.144 -0.482 -10.662 1.00 86.56 90 LEU A O 1
ATOM 694 N N . ILE A 1 91 ? 24.818 -2.689 -10.431 1.00 89.75 91 ILE A N 1
ATOM 695 C CA . ILE A 1 91 ? 23.975 -2.849 -11.611 1.00 89.75 91 ILE A CA 1
ATOM 696 C C . ILE A 1 91 ? 22.558 -3.186 -11.165 1.00 89.75 91 ILE A C 1
ATOM 698 O O . ILE A 1 91 ? 22.358 -4.116 -10.385 1.00 89.75 91 ILE A O 1
ATOM 702 N N . ILE A 1 92 ? 21.588 -2.442 -11.694 1.00 90.88 92 ILE A N 1
ATOM 703 C CA . ILE A 1 92 ? 20.159 -2.708 -11.537 1.00 90.88 92 ILE A CA 1
ATOM 704 C C . ILE A 1 92 ? 19.591 -2.979 -12.926 1.00 90.88 92 ILE A C 1
ATOM 706 O O . ILE A 1 92 ? 19.633 -2.108 -13.795 1.00 90.88 92 ILE A O 1
ATOM 710 N N . GLU A 1 93 ? 19.071 -4.178 -13.142 1.00 90.88 93 GLU A N 1
ATOM 711 C CA . GLU A 1 93 ? 18.455 -4.584 -14.403 1.00 90.88 93 GLU A CA 1
ATOM 712 C C . GLU A 1 93 ? 16.998 -4.959 -14.162 1.00 90.88 93 GLU A C 1
ATOM 714 O O . GLU A 1 93 ? 16.683 -5.680 -13.217 1.00 90.88 93 GLU A O 1
ATOM 719 N N . VAL A 1 94 ? 16.111 -4.423 -14.995 1.00 89.75 94 VAL A N 1
ATOM 720 C CA . VAL A 1 94 ? 14.675 -4.683 -14.932 1.00 89.75 94 VAL A CA 1
ATOM 721 C C . VAL A 1 94 ? 14.235 -5.163 -16.305 1.00 89.75 94 VAL A C 1
ATOM 723 O O . VAL A 1 94 ? 14.443 -4.453 -17.297 1.00 89.75 94 VAL A O 1
ATOM 726 N N . ASP A 1 95 ? 13.616 -6.344 -16.350 1.00 81.44 95 ASP A N 1
ATOM 727 C CA . ASP A 1 95 ? 13.044 -6.893 -17.583 1.00 81.44 95 ASP A CA 1
ATOM 728 C C . ASP A 1 95 ? 12.170 -5.830 -18.280 1.00 81.44 95 ASP A C 1
ATOM 730 O O . ASP A 1 95 ? 11.411 -5.107 -17.631 1.00 81.44 95 ASP A O 1
ATOM 734 N N . ASP A 1 96 ? 12.322 -5.687 -19.599 1.00 80.56 96 ASP A N 1
ATOM 735 C CA . ASP A 1 96 ? 11.623 -4.714 -20.460 1.00 80.56 96 ASP A CA 1
ATOM 736 C C . ASP A 1 96 ? 11.859 -3.212 -20.161 1.00 80.56 96 ASP A C 1
ATOM 738 O O . ASP A 1 96 ? 11.447 -2.358 -20.947 1.00 80.56 96 ASP A O 1
ATOM 742 N N . CYS A 1 97 ? 12.566 -2.861 -19.081 1.00 78.50 97 CYS A N 1
ATOM 743 C CA . CYS A 1 97 ? 12.873 -1.474 -18.694 1.00 78.50 97 CYS A CA 1
ATOM 744 C C . CYS A 1 97 ? 14.353 -1.099 -18.885 1.00 78.50 97 CYS A C 1
ATOM 746 O O . CYS A 1 97 ? 14.692 0.085 -18.953 1.00 78.50 97 CYS A O 1
ATOM 748 N N . GLY A 1 98 ? 15.236 -2.092 -19.007 1.00 82.12 98 GLY A N 1
ATOM 749 C CA . GLY A 1 98 ? 16.653 -1.906 -19.307 1.00 82.12 98 GLY A CA 1
ATOM 750 C C . GLY A 1 98 ? 17.565 -1.956 -18.080 1.00 82.12 98 GLY A C 1
ATOM 751 O O . GLY A 1 98 ? 17.186 -2.402 -16.997 1.00 82.12 98 GLY A O 1
ATOM 752 N N . LYS A 1 99 ? 18.815 -1.525 -18.282 1.00 90.69 99 LYS A N 1
ATOM 753 C CA . LYS A 1 99 ? 19.926 -1.708 -17.341 1.00 90.69 99 LYS A CA 1
ATOM 754 C C . LYS A 1 99 ? 20.508 -0.370 -16.891 1.00 90.69 99 LYS A C 1
ATOM 756 O O . LYS A 1 99 ? 20.967 0.421 -17.714 1.00 90.69 99 LYS A O 1
ATOM 761 N N . LEU A 1 100 ? 20.543 -0.151 -15.581 1.00 87.31 100 LEU A N 1
ATOM 762 C CA . LEU A 1 100 ? 21.213 0.968 -14.929 1.00 87.31 100 LEU A CA 1
ATOM 763 C C . LEU A 1 100 ? 22.538 0.491 -14.330 1.00 87.31 100 LEU A C 1
ATOM 765 O O . LEU A 1 100 ? 22.568 -0.444 -13.534 1.00 87.31 100 LEU A O 1
ATOM 769 N N . VAL A 1 101 ? 23.630 1.157 -14.698 1.00 89.94 101 VAL A N 1
ATOM 770 C CA . VAL A 1 101 ? 24.978 0.864 -14.200 1.00 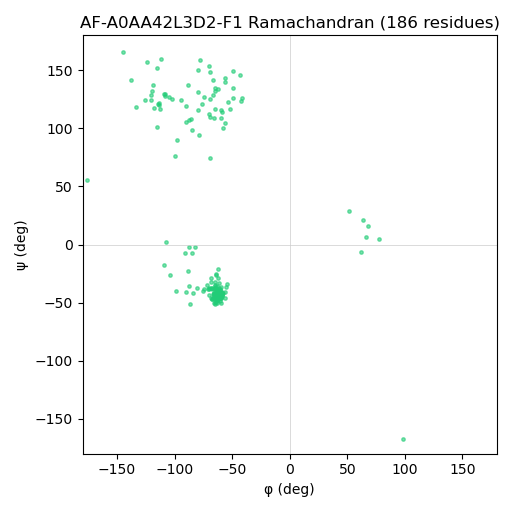89.94 101 VAL A CA 1
ATOM 771 C C . VAL A 1 101 ? 25.467 2.055 -13.379 1.00 89.94 101 VAL A C 1
ATOM 773 O O . VAL A 1 101 ? 25.544 3.175 -13.885 1.00 89.94 101 VAL A O 1
ATOM 776 N N . ILE A 1 102 ? 25.780 1.821 -12.107 1.00 89.94 102 ILE A N 1
ATOM 777 C CA . ILE A 1 102 ? 26.220 2.836 -11.151 1.00 89.94 102 ILE A CA 1
ATOM 778 C C . ILE A 1 102 ? 27.655 2.518 -10.744 1.00 89.94 102 ILE A C 1
ATOM 780 O O . ILE A 1 102 ? 27.888 1.664 -9.896 1.00 89.94 102 ILE A O 1
ATOM 784 N N . ASN A 1 103 ? 28.608 3.243 -11.325 1.00 88.94 103 ASN A N 1
ATOM 785 C CA . ASN A 1 103 ? 30.037 3.010 -11.088 1.00 88.94 103 ASN A CA 1
ATOM 786 C C . ASN A 1 103 ? 30.620 3.825 -9.922 1.00 88.94 103 ASN A C 1
ATOM 788 O O . ASN A 1 103 ? 31.777 3.645 -9.562 1.00 88.94 103 ASN A O 1
ATOM 792 N N . ASP A 1 104 ? 29.847 4.755 -9.346 1.00 86.00 104 ASP A N 1
ATOM 793 C CA . ASP A 1 104 ? 30.272 5.544 -8.187 1.00 86.00 104 ASP A CA 1
ATOM 794 C C . ASP A 1 104 ? 29.426 5.179 -6.953 1.00 86.00 104 ASP A C 1
ATOM 796 O O . ASP A 1 104 ? 28.221 5.475 -6.919 1.00 86.00 104 ASP A O 1
ATOM 800 N N . PRO A 1 105 ? 30.029 4.619 -5.888 1.00 82.75 105 PRO A N 1
ATOM 801 C CA . PRO A 1 105 ? 29.311 4.264 -4.666 1.00 82.75 105 PRO A CA 1
ATOM 802 C C . PRO A 1 105 ? 28.677 5.473 -3.953 1.00 82.75 105 PRO A C 1
ATOM 804 O O . PRO A 1 105 ? 27.732 5.323 -3.176 1.00 82.75 105 PRO A O 1
ATOM 807 N N . ARG A 1 106 ? 29.144 6.705 -4.198 1.00 83.69 106 ARG A N 1
ATOM 808 C CA . ARG A 1 106 ? 28.510 7.930 -3.669 1.00 83.69 106 ARG A CA 1
ATOM 809 C C . ARG A 1 106 ? 27.170 8.202 -4.345 1.00 83.69 106 ARG A C 1
ATOM 811 O O . ARG A 1 106 ? 26.238 8.650 -3.680 1.00 83.69 106 ARG A O 1
ATOM 818 N N . VAL A 1 107 ? 27.073 7.926 -5.644 1.00 82.69 107 VAL A N 1
ATOM 819 C CA . VAL A 1 107 ? 25.831 8.059 -6.413 1.00 82.69 107 VAL A CA 1
ATOM 820 C C . VAL A 1 107 ? 24.842 6.981 -5.977 1.00 82.69 107 VAL A C 1
ATOM 822 O O . VAL A 1 107 ? 23.690 7.308 -5.696 1.00 82.69 107 VAL A O 1
ATOM 825 N N . ALA A 1 108 ? 25.308 5.739 -5.802 1.00 82.75 108 ALA A N 1
ATOM 826 C CA . ALA A 1 108 ? 24.494 4.648 -5.265 1.00 82.75 108 ALA A CA 1
ATOM 827 C C . ALA A 1 108 ? 23.894 5.000 -3.892 1.00 82.75 108 ALA A C 1
ATOM 829 O O . ALA A 1 108 ? 22.689 4.855 -3.697 1.00 82.75 108 ALA A O 1
ATOM 830 N N . ARG A 1 109 ? 24.694 5.558 -2.968 1.00 80.62 109 ARG A N 1
ATOM 831 C CA . ARG A 1 109 ? 24.199 6.015 -1.655 1.00 80.62 109 ARG A CA 1
ATOM 832 C C . ARG A 1 109 ? 23.117 7.086 -1.760 1.00 80.62 109 ARG A C 1
ATOM 834 O O . ARG A 1 109 ? 22.096 6.959 -1.099 1.00 80.62 109 ARG A O 1
ATOM 841 N N . LYS A 1 110 ? 23.287 8.096 -2.617 1.00 80.81 110 LYS A N 1
ATOM 842 C CA . LYS A 1 110 ? 22.260 9.138 -2.810 1.00 80.81 110 LYS A CA 1
ATOM 843 C C . LYS A 1 110 ? 20.958 8.589 -3.393 1.00 80.81 110 LYS A C 1
ATOM 845 O O . LYS A 1 110 ? 19.877 9.037 -3.016 1.00 80.81 110 LYS A O 1
ATOM 850 N N . ILE A 1 111 ? 21.051 7.629 -4.312 1.00 82.06 111 ILE A N 1
ATOM 851 C CA . ILE A 1 111 ? 19.874 6.943 -4.857 1.00 82.06 111 ILE A CA 1
ATOM 852 C C . ILE A 1 111 ? 19.192 6.139 -3.745 1.00 82.06 111 ILE A C 1
ATOM 854 O O . ILE A 1 111 ? 17.985 6.274 -3.558 1.00 82.06 111 ILE A O 1
ATOM 858 N N . ALA A 1 112 ? 19.956 5.382 -2.955 1.00 77.38 112 ALA A N 1
ATOM 859 C CA . ALA A 1 112 ? 19.437 4.622 -1.823 1.00 77.38 112 ALA A CA 1
ATOM 860 C C . ALA A 1 112 ? 18.767 5.521 -0.769 1.00 77.38 112 ALA A C 1
ATOM 862 O O . ALA A 1 112 ? 17.671 5.207 -0.319 1.00 77.38 112 ALA A O 1
ATOM 863 N N . GLU A 1 113 ? 19.362 6.667 -0.428 1.00 77.56 113 GLU A N 1
ATOM 864 C CA . GLU A 1 113 ? 18.765 7.680 0.459 1.00 77.56 113 GLU A CA 1
ATOM 865 C C . GLU A 1 113 ? 17.436 8.217 -0.082 1.00 77.56 113 GLU A C 1
ATOM 867 O O . GLU A 1 113 ? 16.503 8.483 0.675 1.00 77.56 113 GLU A O 1
ATOM 872 N N . ARG A 1 114 ? 17.320 8.381 -1.403 1.00 76.94 114 ARG A N 1
ATOM 873 C CA . ARG A 1 114 ? 16.081 8.867 -2.013 1.00 76.94 114 ARG A CA 1
ATOM 874 C C . ARG A 1 114 ? 14.999 7.790 -2.049 1.00 76.94 114 ARG A C 1
ATOM 876 O O . ARG A 1 114 ? 13.837 8.101 -1.795 1.00 76.94 114 ARG A O 1
ATOM 883 N N . LEU A 1 115 ? 15.376 6.546 -2.338 1.00 75.69 115 LEU A N 1
ATOM 884 C CA . LEU A 1 115 ? 14.470 5.397 -2.376 1.00 75.69 115 LEU A CA 1
ATOM 885 C C . LEU A 1 115 ? 14.015 4.966 -0.975 1.00 75.69 115 LEU A C 1
ATOM 887 O O . LEU A 1 115 ? 12.855 4.595 -0.802 1.00 75.69 115 LEU A O 1
ATOM 891 N N . SER A 1 116 ? 14.876 5.075 0.040 1.00 74.06 116 SER A N 1
ATOM 892 C CA . SER A 1 116 ? 14.520 4.763 1.430 1.00 74.06 116 SER A CA 1
ATOM 893 C C . SER A 1 116 ? 13.407 5.672 1.961 1.00 74.06 116 SER A C 1
ATOM 895 O O . SER A 1 116 ? 12.589 5.227 2.763 1.00 74.06 116 SER A O 1
ATOM 897 N N . GLY A 1 117 ? 13.297 6.904 1.450 1.00 70.69 117 GLY A N 1
ATOM 898 C CA . GLY A 1 117 ? 12.166 7.792 1.723 1.00 70.69 117 GLY A CA 1
ATOM 899 C C . GLY A 1 117 ? 10.816 7.211 1.283 1.00 70.69 117 GLY A C 1
ATOM 900 O O . GLY A 1 117 ? 9.842 7.319 2.026 1.00 70.69 117 GLY A O 1
ATOM 901 N N . ASN A 1 118 ? 10.757 6.540 0.127 1.00 61.50 118 ASN A N 1
ATOM 902 C CA . ASN A 1 118 ? 9.539 5.869 -0.345 1.00 61.50 118 ASN A CA 1
ATOM 903 C C . ASN A 1 118 ? 9.226 4.620 0.493 1.00 61.50 118 ASN A C 1
ATOM 905 O O . ASN A 1 118 ? 8.071 4.377 0.834 1.00 61.50 118 ASN A O 1
ATOM 909 N N . TYR A 1 119 ? 10.252 3.866 0.904 1.00 68.81 119 TYR A N 1
ATOM 910 C CA . TYR A 1 119 ? 10.072 2.740 1.826 1.00 68.81 119 TYR A CA 1
ATOM 911 C C . TYR A 1 119 ? 9.529 3.194 3.189 1.00 68.81 119 TYR A C 1
ATOM 913 O O . TYR A 1 119 ? 8.593 2.594 3.711 1.00 68.81 119 TYR A O 1
ATOM 921 N N . ALA A 1 120 ? 10.051 4.293 3.740 1.00 73.69 120 ALA A N 1
ATOM 922 C CA . ALA A 1 120 ? 9.568 4.860 4.996 1.00 73.69 120 ALA A CA 1
ATOM 923 C C . ALA A 1 120 ? 8.104 5.328 4.904 1.00 73.69 120 ALA A C 1
ATOM 925 O O . ALA A 1 120 ? 7.354 5.178 5.867 1.00 73.69 120 ALA A O 1
ATOM 926 N N . GLN A 1 121 ? 7.674 5.855 3.751 1.00 69.25 121 GLN A N 1
ATOM 927 C CA . GLN A 1 121 ? 6.268 6.202 3.515 1.00 69.25 121 GLN A CA 1
ATOM 928 C C . GLN A 1 121 ? 5.371 4.960 3.496 1.00 69.25 121 GLN A C 1
ATOM 930 O O . GLN A 1 121 ? 4.347 4.958 4.177 1.00 69.25 121 GLN A O 1
ATOM 935 N N . ASN A 1 122 ? 5.779 3.896 2.799 1.00 67.19 122 ASN A N 1
ATOM 936 C CA . ASN A 1 122 ? 5.030 2.636 2.756 1.00 67.19 122 ASN A CA 1
ATOM 937 C C . ASN A 1 122 ? 4.939 1.977 4.136 1.00 67.19 122 ASN A C 1
ATOM 939 O O . ASN A 1 122 ? 3.847 1.624 4.575 1.00 67.19 122 ASN A O 1
ATOM 943 N N . LEU A 1 123 ? 6.058 1.912 4.862 1.00 74.00 123 LEU A N 1
ATOM 944 C CA . LEU A 1 123 ? 6.084 1.410 6.233 1.00 74.00 123 LEU A CA 1
ATOM 945 C C . LEU A 1 123 ? 5.164 2.236 7.141 1.00 74.00 123 LEU A C 1
ATOM 947 O O . LEU A 1 123 ? 4.427 1.682 7.949 1.00 74.00 123 LEU A O 1
ATOM 951 N N . MET A 1 124 ? 5.156 3.564 6.995 1.00 78.00 124 MET A N 1
ATOM 952 C CA . MET A 1 124 ? 4.289 4.431 7.794 1.00 78.00 124 MET A CA 1
ATOM 953 C C . MET A 1 124 ? 2.802 4.264 7.445 1.00 78.00 124 MET A C 1
ATOM 955 O O . MET A 1 124 ? 1.959 4.392 8.333 1.00 78.00 124 MET A O 1
ATOM 959 N N . LEU A 1 125 ? 2.459 3.968 6.188 1.00 68.12 125 LEU A N 1
ATOM 960 C CA . LEU A 1 125 ? 1.089 3.645 5.776 1.00 68.12 125 LEU A CA 1
ATOM 961 C C . LEU A 1 125 ? 0.624 2.308 6.362 1.00 68.12 125 LEU A C 1
ATOM 963 O O . LEU A 1 125 ? -0.459 2.246 6.945 1.00 68.12 125 LEU A O 1
ATOM 967 N N . GLU A 1 126 ? 1.457 1.272 6.279 1.00 79.94 126 GLU A N 1
ATOM 968 C CA . GLU A 1 126 ? 1.173 -0.036 6.876 1.00 79.94 126 GLU A CA 1
ATOM 969 C C . GLU A 1 126 ? 1.014 0.076 8.398 1.00 79.94 126 GLU A C 1
ATOM 971 O O . GLU A 1 126 ? 0.044 -0.416 8.977 1.00 79.94 126 GLU A O 1
ATOM 976 N N . MET A 1 127 ? 1.901 0.833 9.046 1.00 76.00 127 MET A N 1
ATOM 977 C CA . MET A 1 127 ? 1.839 1.077 10.483 1.00 76.00 127 MET A CA 1
ATOM 978 C C . MET A 1 127 ? 0.563 1.840 10.871 1.00 76.00 127 MET A C 1
ATOM 980 O O . MET A 1 127 ? -0.092 1.473 11.843 1.00 76.00 127 MET A O 1
ATOM 984 N N . LYS A 1 128 ? 0.143 2.855 10.098 1.00 77.56 128 LYS A N 1
ATOM 985 C CA . LYS A 1 128 ? -1.143 3.550 10.311 1.00 77.56 128 LYS A CA 1
ATOM 986 C C . LYS A 1 128 ? -2.334 2.600 10.218 1.00 77.56 128 LYS A C 1
ATOM 988 O O . LYS A 1 128 ? -3.248 2.711 11.033 1.00 77.56 128 LYS A O 1
ATOM 993 N N . TYR A 1 129 ? -2.327 1.684 9.252 1.00 75.00 129 TYR A N 1
ATOM 994 C CA . TYR A 1 129 ? -3.388 0.693 9.095 1.00 75.00 129 TYR A CA 1
ATOM 995 C C . TYR A 1 129 ? -3.457 -0.249 10.304 1.00 75.00 129 TYR A C 1
ATOM 997 O O . TYR A 1 129 ? -4.521 -0.394 10.910 1.00 75.00 129 TYR A O 1
ATOM 1005 N N . GLN A 1 130 ? -2.317 -0.812 10.718 1.00 78.12 130 GLN A N 1
ATOM 1006 C CA . GLN A 1 130 ? -2.259 -1.697 11.883 1.00 78.12 130 GLN A CA 1
ATOM 1007 C C . GLN A 1 130 ? -2.659 -0.980 13.182 1.00 78.12 130 GLN A C 1
ATOM 1009 O O . GLN A 1 130 ? -3.451 -1.515 13.957 1.00 78.12 130 GLN A O 1
ATOM 1014 N N . PHE A 1 131 ? -2.200 0.258 13.400 1.00 82.56 131 PHE A N 1
ATOM 1015 C CA . PHE A 1 131 ? -2.620 1.054 14.559 1.00 82.56 131 PHE A CA 1
ATOM 1016 C C . PHE A 1 131 ? -4.110 1.399 14.536 1.00 82.56 131 PHE A C 1
ATOM 1018 O O . PHE A 1 131 ? -4.741 1.405 15.592 1.00 82.56 131 PHE A O 1
ATOM 1025 N N . GLY A 1 132 ? -4.682 1.676 13.362 1.00 81.56 132 GLY A N 1
ATOM 1026 C CA . GLY A 1 132 ? -6.116 1.922 13.220 1.00 81.56 132 GLY A CA 1
ATOM 1027 C C . GLY A 1 132 ? -6.947 0.723 13.675 1.00 81.56 132 GLY A C 1
ATOM 1028 O O . GLY A 1 132 ? -7.880 0.887 14.461 1.00 81.56 132 GLY A O 1
ATOM 1029 N N . MET A 1 133 ? -6.553 -0.479 13.251 1.00 78.62 133 MET A N 1
ATOM 1030 C CA . MET A 1 133 ? -7.219 -1.724 13.634 1.00 78.62 133 MET A CA 1
ATOM 1031 C C . MET A 1 133 ? -7.094 -1.995 15.143 1.00 78.62 133 MET A C 1
ATOM 1033 O O . MET A 1 133 ? -8.106 -2.143 15.825 1.00 78.62 133 MET A O 1
ATOM 1037 N N . VAL A 1 134 ? -5.877 -1.941 15.696 1.00 89.00 134 VAL A N 1
ATOM 1038 C CA . VAL A 1 134 ? -5.644 -2.165 17.137 1.00 89.00 134 VAL A CA 1
ATOM 1039 C C . VAL A 1 134 ? -6.364 -1.124 18.001 1.00 89.00 134 VAL A C 1
ATOM 1041 O O . VAL A 1 134 ? -6.939 -1.460 19.035 1.00 89.00 134 VAL A O 1
ATOM 1044 N N . SER A 1 135 ? -6.378 0.149 17.591 1.00 84.31 135 SER A N 1
ATOM 1045 C CA . SER A 1 135 ? -7.091 1.198 18.329 1.00 84.31 135 SER A CA 1
ATOM 1046 C C . SER A 1 135 ? -8.599 0.969 18.335 1.00 84.31 135 SER A C 1
ATOM 1048 O O . SER A 1 135 ? -9.257 1.317 19.316 1.00 84.31 135 SER A O 1
ATOM 1050 N N . GLN A 1 136 ? -9.159 0.432 17.252 1.00 88.12 136 GLN A N 1
ATOM 1051 C CA . GLN A 1 136 ? -10.582 0.129 17.173 1.00 88.12 136 GLN A CA 1
ATOM 1052 C C . GLN A 1 136 ? -10.947 -1.027 18.109 1.00 88.12 136 GLN A C 1
ATOM 1054 O O . GLN A 1 136 ? -11.910 -0.900 18.870 1.00 88.12 136 GLN A O 1
ATOM 1059 N N . ASP A 1 137 ? -10.153 -2.098 18.105 1.00 89.50 137 ASP A N 1
ATOM 1060 C CA . ASP A 1 137 ? -10.347 -3.245 18.996 1.00 89.50 137 ASP A CA 1
ATOM 1061 C C . ASP A 1 137 ? -10.250 -2.815 20.467 1.00 89.50 137 ASP A C 1
ATOM 1063 O O . ASP A 1 137 ? -11.160 -3.076 21.258 1.00 89.50 137 ASP A O 1
ATOM 1067 N N . LEU A 1 138 ? -9.235 -2.016 20.814 1.00 92.12 138 LEU A N 1
ATOM 1068 C CA . LEU A 1 138 ? -9.074 -1.472 22.164 1.00 92.12 138 LEU A CA 1
ATOM 1069 C C . LEU A 1 138 ? -10.250 -0.572 22.580 1.00 92.12 138 LEU A C 1
ATOM 1071 O O . LEU A 1 138 ? -10.699 -0.616 23.726 1.00 92.12 138 LEU A O 1
ATOM 1075 N N . MET A 1 139 ? -10.780 0.255 21.672 1.00 90.62 139 MET A N 1
ATOM 1076 C CA . MET A 1 139 ? -11.957 1.082 21.965 1.00 90.62 139 MET A CA 1
ATOM 1077 C C . MET A 1 139 ? -13.209 0.238 22.223 1.00 90.62 139 MET A C 1
ATOM 1079 O O . MET A 1 139 ? -14.035 0.614 23.062 1.00 90.62 139 MET A O 1
ATOM 1083 N N . LEU A 1 140 ? -13.365 -0.885 21.519 1.00 92.81 140 LEU A N 1
ATOM 1084 C CA . LEU A 1 140 ? -14.471 -1.816 21.736 1.00 92.81 140 LEU A CA 1
ATOM 1085 C C . LEU A 1 140 ? -14.355 -2.502 23.099 1.00 92.81 140 LEU A C 1
ATOM 1087 O O . LEU A 1 140 ? -15.331 -2.484 23.854 1.00 92.81 140 LEU A O 1
ATOM 1091 N N . GLU A 1 141 ? -13.174 -3.011 23.449 1.00 9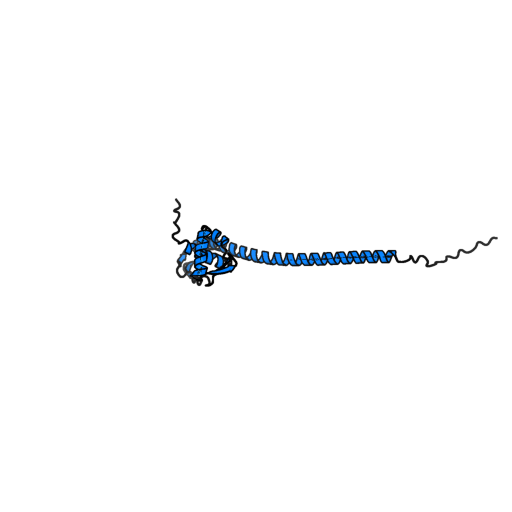1.50 141 GLU A N 1
ATOM 1092 C CA . GLU A 1 141 ? -12.911 -3.600 24.768 1.00 91.50 141 GLU A CA 1
ATOM 1093 C C . GLU A 1 141 ? -13.125 -2.583 25.892 1.00 91.50 141 GLU A C 1
ATOM 1095 O O . GLU A 1 141 ? -13.837 -2.852 26.857 1.00 91.50 141 GLU A O 1
ATOM 1100 N N . LEU A 1 142 ? -12.608 -1.361 25.743 1.00 93.94 142 LEU A N 1
ATOM 1101 C CA . LEU A 1 142 ? -12.788 -0.296 26.730 1.00 93.94 142 LEU A CA 1
ATOM 1102 C C . LEU A 1 142 ? -14.268 0.061 26.912 1.00 93.94 142 LEU A C 1
ATOM 1104 O O . LEU A 1 142 ? -14.719 0.324 28.030 1.00 93.94 142 LEU A O 1
ATOM 1108 N N . LYS A 1 143 ? -15.055 0.056 25.831 1.00 93.38 143 LYS A N 1
ATOM 1109 C CA . LYS A 1 143 ? -16.503 0.283 25.898 1.00 93.38 143 LYS A CA 1
ATOM 1110 C C . LYS A 1 143 ? -17.228 -0.863 26.606 1.00 93.38 143 LYS A C 1
ATOM 1112 O O . LYS A 1 143 ? -18.172 -0.590 27.347 1.00 93.38 143 LYS A O 1
ATOM 1117 N N . GLN A 1 144 ? -16.810 -2.110 26.396 1.00 93.19 144 GLN A N 1
ATOM 1118 C CA . GLN A 1 144 ? -17.343 -3.272 27.113 1.00 93.19 144 GLN A CA 1
ATOM 1119 C C . GLN A 1 144 ? -16.992 -3.205 28.603 1.00 93.19 144 GLN A C 1
ATOM 1121 O O . GLN A 1 144 ? -17.897 -3.214 29.433 1.00 93.19 144 GLN A O 1
ATOM 1126 N N . ALA A 1 145 ? -15.721 -2.983 28.941 1.00 91.94 145 ALA A N 1
ATOM 1127 C CA . ALA A 1 145 ? -15.257 -2.849 30.320 1.00 91.94 145 ALA A CA 1
ATOM 1128 C C . ALA A 1 145 ? -15.965 -1.705 31.066 1.00 91.94 145 ALA A C 1
ATOM 1130 O O . ALA A 1 145 ? -16.388 -1.867 32.210 1.00 91.94 145 ALA A O 1
ATOM 1131 N N . LYS A 1 146 ? -16.170 -0.550 30.411 1.00 93.19 146 LYS A N 1
ATOM 1132 C CA . LYS A 1 146 ? -16.959 0.552 30.988 1.00 93.19 146 LYS A CA 1
ATOM 1133 C C . LYS A 1 146 ? -18.397 0.136 31.292 1.00 93.19 146 LYS A C 1
ATOM 1135 O O . LYS A 1 146 ? -18.908 0.503 32.344 1.00 93.19 146 LYS A O 1
ATOM 1140 N N . ARG A 1 147 ? -19.046 -0.619 30.400 1.00 93.12 147 ARG A N 1
ATOM 1141 C CA . ARG A 1 147 ? -20.416 -1.111 30.624 1.00 93.12 147 ARG A CA 1
ATOM 1142 C C . ARG A 1 147 ? -20.483 -2.071 31.808 1.00 93.12 147 ARG A C 1
ATOM 1144 O O . ARG A 1 147 ? -21.361 -1.901 32.647 1.00 93.12 147 ARG A O 1
ATOM 1151 N N . GLU A 1 148 ? -19.552 -3.016 31.902 1.00 93.88 148 GLU A N 1
ATOM 1152 C CA . GLU A 1 148 ? -19.481 -3.955 33.028 1.00 93.88 148 GLU A CA 1
ATOM 1153 C C . GLU A 1 148 ? -19.242 -3.239 34.362 1.00 93.88 148 GLU A C 1
ATOM 1155 O O . GLU A 1 148 ? -19.905 -3.533 35.355 1.00 93.88 148 GLU A O 1
ATOM 1160 N N . LEU A 1 149 ? -18.335 -2.257 34.393 1.00 93.75 149 LEU A N 1
ATOM 1161 C CA . LEU A 1 149 ? -18.088 -1.452 35.591 1.00 93.75 149 LEU A CA 1
ATOM 1162 C C . LEU A 1 149 ? -19.323 -0.650 35.999 1.00 93.75 149 LEU A C 1
ATOM 1164 O O . LEU A 1 149 ? -19.675 -0.642 37.175 1.00 93.75 149 LEU A O 1
ATOM 1168 N N . SER A 1 150 ? -20.006 -0.009 35.047 1.00 93.56 150 SER A N 1
ATOM 1169 C CA . SER A 1 150 ? -21.254 0.704 35.333 1.00 93.56 150 SER A CA 1
ATOM 1170 C C . SER A 1 150 ? -22.339 -0.224 35.887 1.00 93.56 150 SER A C 1
ATOM 1172 O O . SER A 1 150 ? -23.050 0.173 36.805 1.00 93.56 150 SER A O 1
ATOM 1174 N N . GLN A 1 151 ? -22.445 -1.457 35.381 1.00 93.44 151 GLN A N 1
ATOM 1175 C CA . GLN A 1 151 ? -23.378 -2.456 35.912 1.00 93.44 151 GLN A CA 1
ATOM 1176 C C . GLN A 1 151 ? -23.027 -2.859 37.346 1.00 93.44 151 GLN A C 1
ATOM 1178 O O . GLN A 1 151 ? -23.883 -2.774 38.220 1.00 93.44 151 GLN A O 1
ATOM 1183 N N . ARG A 1 152 ? -21.761 -3.195 37.621 1.00 92.88 152 ARG A N 1
ATOM 1184 C CA . ARG A 1 152 ? -21.308 -3.556 38.976 1.00 92.88 152 ARG A CA 1
ATOM 1185 C C . ARG A 1 152 ? -21.500 -2.423 39.981 1.00 92.88 152 ARG A C 1
ATOM 1187 O O . ARG A 1 152 ? -21.875 -2.676 41.120 1.00 92.88 152 ARG A O 1
ATOM 1194 N N . ILE A 1 153 ? -21.258 -1.174 39.577 1.00 94.38 153 ILE A N 1
ATOM 1195 C CA . ILE A 1 153 ? -21.510 -0.006 40.434 1.00 94.38 153 ILE A CA 1
ATOM 1196 C C . ILE A 1 153 ? -23.003 0.094 40.761 1.00 94.38 153 ILE A C 1
ATOM 1198 O O . ILE A 1 153 ? -23.351 0.231 41.930 1.00 94.38 153 ILE A O 1
ATOM 1202 N N . ALA A 1 154 ? -23.881 -0.043 39.763 1.00 92.88 154 ALA A N 1
ATOM 1203 C CA . ALA A 1 154 ? -25.326 -0.004 39.980 1.00 92.88 154 ALA A CA 1
ATOM 1204 C C . ALA A 1 154 ? -25.817 -1.150 40.889 1.00 92.88 154 ALA A C 1
ATOM 1206 O O . ALA A 1 154 ? -26.666 -0.933 41.754 1.00 92.88 154 ALA A O 1
ATOM 1207 N N . GLU A 1 155 ? -25.263 -2.356 40.735 1.00 93.12 155 GLU A N 1
ATOM 1208 C CA . GLU A 1 155 ? -25.547 -3.507 41.603 1.00 93.12 155 GLU A CA 1
ATOM 1209 C C . GLU A 1 155 ? -25.121 -3.243 43.053 1.00 93.12 155 GLU A C 1
ATOM 1211 O O . GLU A 1 155 ? -25.921 -3.432 43.971 1.00 93.12 155 GLU A O 1
ATOM 1216 N N . LEU A 1 156 ? -23.902 -2.737 43.264 1.00 92.69 156 LEU A N 1
ATOM 1217 C CA . LEU A 1 156 ? -23.388 -2.393 44.594 1.00 92.69 156 LEU A CA 1
ATOM 1218 C C . LEU A 1 156 ? -24.194 -1.267 45.254 1.00 92.69 156 LEU A C 1
ATOM 1220 O O . LEU A 1 156 ? -24.440 -1.305 46.461 1.00 92.69 156 LEU A O 1
ATOM 1224 N N . GLU A 1 157 ? -24.631 -0.265 44.490 1.00 93.44 157 GLU A N 1
ATOM 1225 C CA . GLU A 1 157 ? -25.497 0.807 44.989 1.00 93.44 157 GLU A CA 1
ATOM 1226 C C . GLU A 1 157 ? -26.880 0.280 45.396 1.00 93.44 157 GLU A C 1
ATOM 1228 O O . GLU A 1 157 ? -27.395 0.646 46.460 1.00 93.44 157 GLU A O 1
ATOM 1233 N N . ALA A 1 158 ? -27.461 -0.626 44.605 1.00 90.62 158 ALA A N 1
ATOM 1234 C CA . ALA A 1 158 ? -28.725 -1.281 44.927 1.00 90.62 158 ALA A CA 1
ATOM 1235 C C . ALA A 1 158 ? -28.605 -2.178 46.171 1.00 90.62 158 ALA A C 1
ATOM 1237 O O . ALA A 1 158 ? -29.472 -2.148 47.049 1.00 90.62 158 ALA A O 1
ATOM 1238 N N . GLU A 1 159 ? -27.516 -2.939 46.292 1.00 90.12 159 GLU A N 1
ATOM 1239 C CA . GLU A 1 159 ? -27.244 -3.783 47.455 1.00 90.12 159 GLU A CA 1
ATOM 1240 C C . GLU A 1 159 ? -27.043 -2.941 48.721 1.00 90.12 159 GLU A C 1
ATOM 1242 O O . GLU A 1 159 ? -27.656 -3.218 49.756 1.00 90.12 159 GLU A O 1
ATOM 1247 N N . LYS A 1 160 ? -26.275 -1.850 48.629 1.00 91.12 160 LYS A N 1
ATOM 1248 C CA . LYS A 1 160 ? -26.092 -0.889 49.724 1.00 91.12 160 LYS A CA 1
ATOM 1249 C C . LYS A 1 160 ? -27.419 -0.273 50.168 1.00 91.12 160 LYS A C 1
ATOM 1251 O O . LYS A 1 160 ? -27.669 -0.178 51.370 1.00 91.12 160 LYS A O 1
ATOM 1256 N N . SER A 1 161 ? -28.278 0.114 49.226 1.00 89.31 161 SER A N 1
ATOM 1257 C CA . SER A 1 161 ? -29.619 0.638 49.517 1.00 89.31 161 SER A CA 1
ATOM 1258 C C . SER A 1 161 ? -30.493 -0.396 50.243 1.00 89.31 161 SER A C 1
ATOM 1260 O O . SER A 1 161 ? -31.094 -0.104 51.280 1.00 89.31 161 SER A O 1
ATOM 1262 N N . ASN A 1 162 ? -30.487 -1.646 49.773 1.00 88.88 162 ASN A N 1
ATOM 1263 C CA . ASN A 1 162 ? -31.214 -2.750 50.403 1.00 88.88 162 ASN A CA 1
ATOM 1264 C C . ASN A 1 162 ? -30.699 -3.076 51.814 1.00 88.88 162 ASN A C 1
ATOM 1266 O O . ASN A 1 162 ? -31.497 -3.330 52.719 1.00 88.88 162 ASN A O 1
ATOM 1270 N N . LEU A 1 163 ? -29.381 -3.062 52.025 1.00 87.88 163 LEU A N 1
ATOM 1271 C CA . LEU A 1 163 ? -28.772 -3.261 53.341 1.00 87.88 163 LEU A CA 1
ATOM 1272 C C . LEU A 1 163 ? -29.114 -2.119 54.301 1.00 87.88 163 LEU A C 1
ATOM 1274 O O . LEU A 1 163 ? -29.472 -2.390 55.446 1.00 87.88 163 LEU A O 1
ATOM 1278 N N . ALA A 1 164 ? -29.071 -0.866 53.838 1.00 85.56 164 ALA A N 1
ATOM 1279 C CA . ALA A 1 164 ? -29.467 0.296 54.634 1.00 85.56 164 ALA A CA 1
ATOM 1280 C C . ALA A 1 164 ? -30.931 0.193 55.092 1.00 85.56 164 ALA A C 1
ATOM 1282 O O . ALA A 1 164 ? -31.234 0.438 56.259 1.00 85.56 164 ALA A O 1
ATOM 1283 N N . ARG A 1 165 ? -31.826 -0.260 54.206 1.00 83.69 165 ARG A N 1
ATOM 1284 C CA . ARG A 1 165 ? -33.231 -0.517 54.543 1.00 83.69 165 ARG A CA 1
ATOM 1285 C C . ARG A 1 165 ? -33.390 -1.626 55.590 1.00 83.69 165 ARG A C 1
ATOM 1287 O O . ARG A 1 165 ? -34.078 -1.423 56.584 1.00 83.69 165 ARG A O 1
ATOM 1294 N N . LYS A 1 166 ? -32.704 -2.763 55.426 1.00 81.50 166 LYS A N 1
ATOM 1295 C CA . LYS A 1 166 ? -32.729 -3.875 56.400 1.00 81.50 166 LYS A CA 1
ATOM 1296 C C . LYS A 1 166 ? -32.185 -3.481 57.777 1.00 81.50 166 LYS A C 1
ATOM 1298 O O . LYS A 1 166 ? -32.638 -4.008 58.789 1.00 81.50 166 LYS A O 1
ATOM 1303 N N . LEU A 1 167 ? -31.205 -2.577 57.826 1.00 78.00 167 LEU A N 1
ATOM 1304 C CA . LEU A 1 167 ? -30.666 -2.032 59.075 1.00 78.00 167 LEU A CA 1
ATOM 1305 C C . LEU A 1 167 ? -31.668 -1.111 59.780 1.00 78.00 167 LEU A C 1
ATOM 1307 O O . LEU A 1 167 ? -31.772 -1.175 61.000 1.00 78.00 167 LEU A O 1
ATOM 1311 N N . ALA A 1 168 ? -32.427 -0.311 59.027 1.00 76.75 168 ALA A N 1
ATOM 1312 C CA . ALA A 1 168 ? -33.491 0.533 59.572 1.00 76.75 168 ALA A CA 1
ATOM 1313 C C . ALA A 1 168 ? -34.691 -0.278 60.102 1.00 76.75 168 ALA A C 1
ATOM 1315 O O . ALA A 1 168 ? -35.368 0.157 61.027 1.00 76.75 168 ALA A O 1
ATOM 1316 N N . GLU A 1 169 ? -34.940 -1.464 59.539 1.00 72.44 169 GLU A N 1
ATOM 1317 C CA . GLU A 1 169 ? -36.021 -2.374 59.949 1.00 72.44 169 GLU A CA 1
ATOM 1318 C C . GLU A 1 169 ? -35.636 -3.286 61.139 1.00 72.44 169 GLU A C 1
ATOM 1320 O O . GLU A 1 169 ? -36.494 -3.979 61.689 1.00 72.44 169 GLU A O 1
ATOM 1325 N N . ARG A 1 170 ? -34.366 -3.296 61.581 1.00 58.56 170 ARG A N 1
ATOM 1326 C CA . ARG A 1 170 ? -33.935 -4.066 62.760 1.00 58.56 170 ARG A CA 1
ATOM 1327 C C . ARG A 1 170 ? -34.386 -3.357 64.049 1.00 58.56 170 ARG A C 1
ATOM 1329 O O . ARG A 1 170 ? -33.944 -2.235 64.292 1.00 58.56 170 ARG A O 1
ATOM 1336 N N . PRO A 1 171 ? -35.197 -3.994 64.917 1.00 55.28 171 PRO A N 1
ATOM 1337 C CA . PRO A 1 171 ? -35.560 -3.401 66.196 1.00 55.28 171 PRO A CA 1
ATOM 1338 C C . PRO A 1 171 ? -34.304 -3.265 67.059 1.00 55.28 171 PRO A C 1
ATOM 1340 O O . PRO A 1 171 ? -33.510 -4.202 67.182 1.00 55.28 171 PRO A O 1
ATOM 1343 N N . THR A 1 172 ? -34.120 -2.087 67.647 1.00 55.12 172 THR A N 1
ATOM 1344 C CA . THR A 1 172 ? -33.091 -1.820 68.648 1.00 55.12 172 THR A CA 1
ATOM 1345 C C . THR A 1 172 ? -33.261 -2.809 69.799 1.00 55.12 172 THR A C 1
ATOM 1347 O O . THR A 1 172 ? -34.158 -2.668 70.625 1.00 55.12 172 THR A O 1
ATOM 1350 N N . GLN A 1 173 ? -32.393 -3.822 69.886 1.00 49.66 173 GLN A N 1
ATOM 1351 C CA . GLN A 1 173 ? -32.206 -4.578 71.125 1.00 49.66 173 GLN A CA 1
ATOM 1352 C C . GLN A 1 173 ? -31.523 -3.660 72.150 1.00 49.66 173 GLN A C 1
ATOM 1354 O O . GLN A 1 173 ? -30.331 -3.754 72.420 1.00 49.66 173 GLN A O 1
ATOM 1359 N N . SER A 1 174 ? -32.299 -2.720 72.685 1.00 44.47 174 SER A N 1
ATOM 1360 C CA . SER A 1 174 ? -32.009 -1.949 73.887 1.00 44.47 174 SER A CA 1
ATOM 1361 C C . SER A 1 174 ? -32.795 -2.586 75.030 1.00 44.47 174 SER A C 1
ATOM 1363 O O . SER A 1 174 ? -33.867 -2.119 75.397 1.00 44.47 174 SER A O 1
ATOM 1365 N N . SER A 1 175 ? -32.306 -3.727 75.517 1.00 46.44 175 SER A N 1
ATOM 1366 C CA . SER A 1 175 ? -32.701 -4.317 76.806 1.00 46.44 175 SER A CA 1
ATOM 1367 C C . SER A 1 175 ? -31.887 -5.580 77.115 1.00 46.44 175 SER A C 1
ATOM 1369 O O . SER A 1 175 ? -32.436 -6.643 77.385 1.00 46.44 175 SER A O 1
ATOM 1371 N N . LEU A 1 176 ? -30.552 -5.485 77.128 1.00 49.03 176 LEU A N 1
ATOM 1372 C CA . LEU A 1 176 ? -29.804 -6.331 78.063 1.00 49.03 176 LEU A CA 1
ATOM 1373 C C . LEU A 1 176 ? -29.782 -5.594 79.400 1.00 49.03 176 LEU A C 1
ATOM 1375 O O . LEU A 1 176 ? -29.024 -4.646 79.592 1.00 49.03 176 LEU A O 1
ATOM 1379 N N . GLY A 1 177 ? -30.691 -6.004 80.284 1.00 46.44 177 GLY A N 1
ATOM 1380 C CA . GLY A 1 177 ? -30.751 -5.546 81.661 1.00 46.44 177 GLY A CA 1
ATOM 1381 C C . GLY A 1 177 ? -29.457 -5.882 82.392 1.00 46.44 177 GLY A C 1
ATOM 1382 O O . GLY A 1 177 ? -29.190 -7.040 82.697 1.00 46.44 177 GLY A O 1
ATOM 1383 N N . LEU A 1 178 ? -28.668 -4.854 82.687 1.00 48.16 178 LEU A N 1
ATOM 1384 C CA . LEU A 1 178 ? -27.714 -4.867 83.786 1.00 48.16 178 LEU A CA 1
ATOM 1385 C C . LEU A 1 178 ? -28.403 -4.160 84.951 1.00 48.16 178 LEU A C 1
ATOM 1387 O O . LEU A 1 178 ? -28.366 -2.937 85.062 1.00 48.16 178 LEU A O 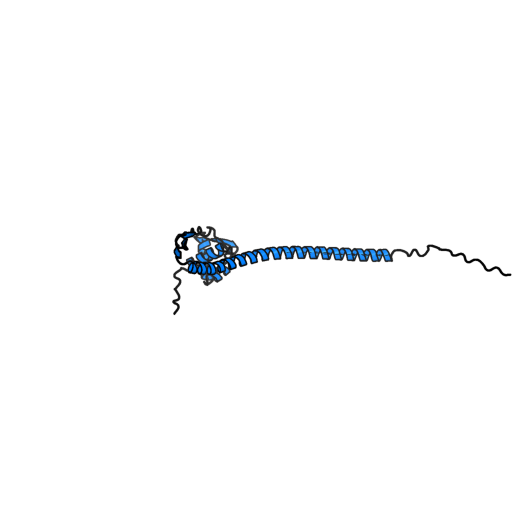1
ATOM 1391 N N . GLY A 1 179 ? -29.110 -4.949 85.762 1.00 43.16 179 GLY A N 1
ATOM 1392 C CA . GLY A 1 179 ? -29.624 -4.505 87.050 1.00 43.16 179 GLY A CA 1
ATOM 1393 C C . GLY A 1 179 ? -28.451 -4.222 87.980 1.00 43.16 179 GLY A C 1
ATOM 1394 O O . GLY A 1 179 ? -27.752 -5.143 88.394 1.00 43.16 179 GLY A O 1
ATOM 1395 N N . PHE A 1 180 ? -28.217 -2.945 88.267 1.00 44.59 180 PHE A N 1
ATOM 1396 C CA . PHE A 1 180 ? -27.474 -2.532 89.448 1.00 44.59 180 PHE A CA 1
ATOM 1397 C C . PHE A 1 180 ? -28.488 -2.401 90.585 1.00 44.59 180 PHE A C 1
ATOM 1399 O O . PHE A 1 180 ? -29.305 -1.484 90.578 1.00 44.59 180 PHE A O 1
ATOM 1406 N N . ASP A 1 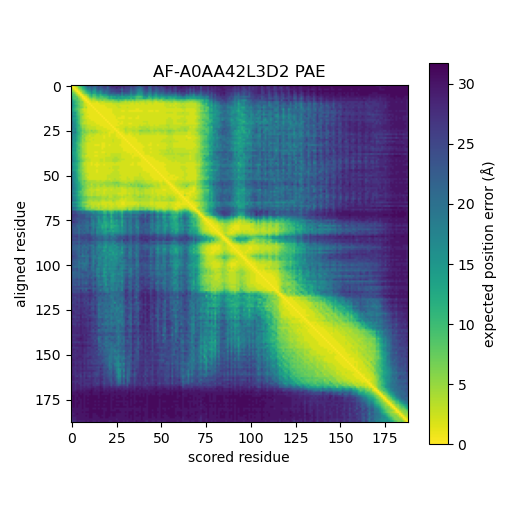181 ? -28.453 -3.350 91.520 1.00 45.25 181 ASP A N 1
ATOM 1407 C CA . ASP A 1 181 ? -29.133 -3.238 92.809 1.00 45.25 181 ASP A CA 1
ATOM 1408 C C . ASP A 1 181 ? -28.489 -2.095 93.615 1.00 45.25 181 ASP A C 1
ATOM 1410 O O . ASP A 1 181 ? -27.309 -2.152 93.970 1.00 45.25 181 ASP A O 1
ATOM 1414 N N . GLU A 1 182 ? -29.265 -1.051 93.909 1.00 49.78 182 GLU A N 1
ATOM 1415 C CA . GLU A 1 182 ? -28.957 -0.083 94.966 1.00 49.78 182 GLU A CA 1
ATOM 1416 C C . GLU A 1 182 ? -29.231 -0.730 96.335 1.00 49.78 182 GLU A C 1
ATOM 1418 O O . GLU A 1 182 ? -30.350 -1.199 96.567 1.00 49.78 182 GLU A O 1
ATOM 1423 N N . PRO A 1 183 ? -28.279 -0.744 97.288 1.00 48.03 183 PRO A N 1
ATOM 1424 C CA . PRO A 1 183 ? -28.591 -1.166 98.640 1.00 48.03 183 PRO A CA 1
ATOM 1425 C C . PRO A 1 183 ? -29.264 -0.027 99.411 1.00 48.03 183 PRO A C 1
ATOM 1427 O O . PRO A 1 183 ? -28.801 1.115 99.446 1.00 48.03 183 PRO A O 1
ATOM 1430 N N . ALA A 1 184 ? -30.368 -0.396 100.053 1.00 49.12 184 ALA A N 1
ATOM 1431 C CA . ALA A 1 184 ? -31.205 0.437 100.891 1.00 49.12 184 ALA A CA 1
ATOM 1432 C C . ALA A 1 184 ? -30.445 1.104 102.050 1.00 49.12 184 ALA A C 1
ATOM 1434 O O . ALA A 1 184 ? -29.649 0.493 102.764 1.00 49.12 184 ALA A O 1
ATOM 1435 N N . THR A 1 185 ? -30.798 2.362 102.280 1.00 46.94 185 THR A N 1
ATOM 1436 C CA . THR A 1 185 ? -30.597 3.124 103.509 1.00 46.94 185 THR A CA 1
ATOM 1437 C C . THR A 1 185 ? -31.176 2.380 104.719 1.00 46.94 185 THR A C 1
ATOM 1439 O O . THR A 1 185 ? -32.381 2.139 104.778 1.00 46.94 185 THR A O 1
ATOM 1442 N N . SER A 1 186 ? -30.353 2.090 105.734 1.00 43.78 186 SER A N 1
ATOM 1443 C CA . SER A 1 186 ? -30.837 1.831 107.097 1.00 43.78 186 SER A CA 1
ATOM 1444 C C . SER A 1 186 ? -30.364 2.933 108.039 1.00 43.78 186 SER A C 1
ATOM 1446 O O . SER A 1 186 ? -29.167 3.172 108.186 1.00 43.78 186 SER A O 1
ATOM 1448 N N . GLN A 1 187 ? -31.335 3.584 108.668 1.00 45.56 187 GLN A N 1
ATOM 1449 C CA . GLN A 1 187 ? -31.174 4.487 109.799 1.00 45.56 187 GLN A CA 1
ATOM 1450 C C . GLN A 1 187 ? -30.600 3.736 111.010 1.00 45.56 187 GLN A C 1
ATOM 1452 O O . GLN A 1 187 ? -31.105 2.663 111.336 1.00 45.56 187 GLN A O 1
ATOM 1457 N N . HIS A 1 188 ? -29.592 4.314 111.669 1.00 42.09 188 HIS A N 1
ATOM 1458 C CA . HIS A 1 188 ? -29.544 4.569 113.117 1.00 42.09 188 HIS A CA 1
ATOM 1459 C C . HIS A 1 188 ? -28.328 5.426 113.478 1.00 42.09 188 HIS A C 1
ATOM 1461 O O . HIS A 1 188 ? -27.238 5.173 112.921 1.00 42.09 188 HIS A O 1
#

Mean predicted aligned error: 17.96 Å

Radius of gyration: 39.03 Å; Cα contacts (8 Å, |Δi|>4): 130; chains: 1; bounding box: 72×37×138 Å

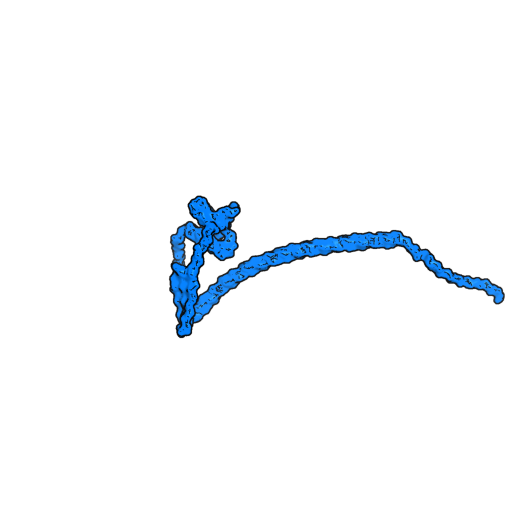Solvent-accessible surface area (backbone atoms only — not comparable to full-atom values): 11202 Å² total; per-residue (Å²): 136,85,79,80,76,76,82,80,69,50,74,61,53,47,51,51,52,46,50,43,50,3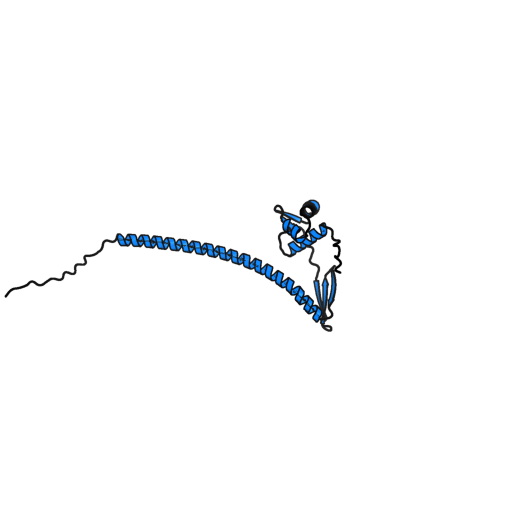4,53,73,70,71,43,79,46,28,61,65,53,51,29,68,73,57,70,50,56,63,69,61,51,50,55,48,51,47,44,32,37,76,76,67,50,48,31,40,78,80,48,96,66,32,45,42,68,63,56,69,72,72,78,77,62,59,72,47,81,46,78,40,84,90,66,56,21,42,35,43,35,34,60,101,75,50,76,48,79,38,69,46,59,70,57,49,49,54,51,48,60,58,50,50,54,55,51,53,50,53,53,51,50,54,49,50,52,54,49,52,52,54,52,50,53,51,51,51,52,53,52,50,53,52,50,53,51,54,49,52,50,53,52,51,51,51,51,50,52,53,50,53,51,56,59,72,69,51,78,82,85,83,73,82,82,77,83,78,84,78,83,79,90,77,92,129

Sequence (188 aa):
MTTLSKDTRTSRQIVLDAIAELAGLGHAITRENLQATTGLTQHIVDDNVSRMVDEEGTLRRVRPGVYELVRGIGKMPNVYFTDIGEDSSLIIEVDDCGKLVINDPRVARKIAERLSGNYAQNLMLEMKYQFGMVSQDLMLELKQAKRELSQRIAELEAEKSNLARKLAERPTQSSLGLGFDEPATSQH

Foldseek 3Di:
DDDPPDPPDDLLRLLVVQLLVCVVLVHWQFLVSSCVSSVDDSVSNCVSVCCCVPPVVQWDDPDVRTIDGPDHNPDQWDWDWDQDVPQRKIWIQTPPPGIDIGRDVVVVVVVVVVVVVVVVVSVVVVVVVVCVVVVVVVVVVVVVVVVVVVVVVVVVVVVVVVVVVVVVVDDPPPDPDPDDDDDDDDDD

Secondary structure (DSSP, 8-state):
----------HHHHHHHHHHHHHHTT--EEHHHHHHHH---HHHHHHHHHHHHHTS-SEEEEETTEEEESS-S--PPPEEEEEETTTTEEEEEETTTEEEEE--HHHHHHHHHHHHHHHHHHHHHHHHHHHHHHHHHHHHHHHHHHHHHHHHHHHHHHHHHHHHHHHHTS----------PPPPP---

Nearest PDB structures (foldseek):
  8c0d-assembly1_A  TM=7.356E-01  e=1.276E-01  Homo sapiens
  2j5p-assembly1_A  TM=7.315E-01  e=1.618E-01  Escherichia coli
  1zao-assembly1_A  TM=5.523E-01  e=8.423E-02  Archaeoglobus fulgidus
  4kmf-assembly1_A-2  TM=7.683E-01  e=7.131E-01  Carassius auratus
  1zar-assembly1_A  TM=5.342E-01  e=1.822E-01  Archaeoglobus fulgidus